Protein AF-A0A8J2H5A2-F1 (afdb_monomer_lite)

Foldseek 3Di:
DDAPPDDQAGADEDDPDPDDDDDDPWQWKWWFKDWRRHIYIDTDDDPDDDPDQCVVCVVVLVVLQCCQVQNDDDPNDGHHTDTQAIETAQVVLCVQLQWDGPQAQCADLFWRFGFDQDPNGTDTDPDPTHTDWLVCSVVCVPVNGHRDHHPLCVHPPGDISRPRYDDDCCNPPVVNVVVVLVCCQPVNDPVSHDDPVVVVVVCVVVVD

Secondary structure (DSSP, 8-state):
----SSSS-------------S-----PEEEEETTTTEEEEE----SS--S-HHHHHHHHHHHHHHHHHH-EEETTEEE---EEEEE--HHHHHHHHTBPPTTSTT--SSB-PPPEEETTEEE------PBP-HHHHHHT--TTTBSS--GGGG-SSPP-TTTTB---HIIIIIIIIIHHHHHHHHHS-TTTPPPHHHHHHHHHHHT-

Structure (mmCIF, N/CA/C/O backbone):
data_AF-A0A8J2H5A2-F1
#
_entry.id   AF-A0A8J2H5A2-F1
#
loop_
_atom_site.group_PDB
_atom_site.id
_atom_site.type_symbol
_atom_site.label_atom_id
_atom_site.label_alt_id
_atom_site.label_comp_id
_atom_site.label_asym_id
_atom_site.label_entity_id
_atom_site.label_seq_id
_atom_site.pdbx_PDB_ins_code
_atom_site.Cartn_x
_atom_site.Cartn_y
_atom_site.Cartn_z
_atom_site.occupancy
_atom_site.B_iso_or_equiv
_atom_site.auth_seq_id
_atom_site.auth_comp_id
_atom_site.auth_asym_id
_atom_site.auth_atom_id
_atom_site.pdbx_PDB_model_num
ATOM 1 N N . ILE A 1 1 ? -10.350 23.847 9.900 1.00 23.88 1 ILE A N 1
ATOM 2 C CA . ILE A 1 1 ? -11.799 23.557 9.799 1.00 23.88 1 ILE A CA 1
ATOM 3 C C . ILE A 1 1 ? -12.420 24.605 8.878 1.00 23.88 1 ILE A C 1
ATOM 5 O O . ILE A 1 1 ? -12.614 25.734 9.302 1.00 23.88 1 ILE A O 1
ATOM 9 N N . LEU A 1 2 ? -12.643 24.277 7.604 1.00 19.97 2 LEU A N 1
ATOM 10 C CA . LEU A 1 2 ? -13.463 25.088 6.699 1.00 19.97 2 LEU A CA 1
ATOM 11 C C . LEU A 1 2 ? -14.689 24.243 6.357 1.00 19.97 2 LEU A C 1
ATOM 13 O O . LEU A 1 2 ? -14.561 23.217 5.696 1.00 19.97 2 LEU A O 1
ATOM 17 N N . LEU A 1 3 ? -15.853 24.639 6.867 1.00 24.05 3 LEU A N 1
ATOM 18 C CA . LEU A 1 3 ? -17.136 24.069 6.471 1.00 24.05 3 LEU A CA 1
ATOM 19 C C . LEU A 1 3 ? -17.667 24.923 5.316 1.00 24.05 3 LEU A C 1
ATOM 21 O O . LEU A 1 3 ? -18.050 26.072 5.528 1.00 24.05 3 LEU A O 1
ATOM 25 N N . SER A 1 4 ? -17.684 24.380 4.099 1.00 22.86 4 SER A N 1
ATOM 26 C CA . SER A 1 4 ? -18.490 24.954 3.022 1.00 22.86 4 SER A CA 1
ATOM 27 C C . SER A 1 4 ? -19.947 24.595 3.298 1.00 22.86 4 SER A C 1
ATOM 29 O O . SER A 1 4 ? -20.335 23.431 3.207 1.00 22.86 4 SER A O 1
ATOM 31 N N . LYS A 1 5 ? -20.753 25.589 3.688 1.00 27.66 5 LYS A N 1
ATOM 32 C CA . LYS A 1 5 ? -22.214 25.497 3.636 1.00 27.66 5 LYS A CA 1
ATOM 33 C C . LYS A 1 5 ? -22.609 25.517 2.166 1.00 27.66 5 LYS A C 1
ATOM 35 O O . LYS A 1 5 ? -22.722 26.595 1.598 1.00 27.66 5 LYS A O 1
ATOM 40 N N . ASN A 1 6 ? -22.716 24.338 1.573 1.00 29.36 6 ASN A N 1
ATOM 41 C CA . ASN A 1 6 ? -23.649 23.945 0.519 1.00 29.36 6 ASN A CA 1
ATOM 42 C C . ASN A 1 6 ? -23.091 22.676 -0.125 1.00 29.36 6 ASN A C 1
ATOM 44 O O . ASN A 1 6 ? -21.889 22.562 -0.346 1.00 29.36 6 ASN A O 1
ATOM 48 N N . ASP A 1 7 ? -24.003 21.749 -0.381 1.00 28.69 7 ASP A N 1
ATOM 49 C CA . ASP A 1 7 ? -23.818 20.378 -0.848 1.00 28.69 7 ASP A CA 1
ATOM 50 C C . ASP A 1 7 ? -23.628 19.324 0.246 1.00 28.69 7 ASP A C 1
ATOM 52 O O . ASP A 1 7 ? -22.957 19.491 1.259 1.00 28.69 7 ASP A O 1
ATOM 56 N N . SER A 1 8 ? -24.327 18.218 0.017 1.00 30.47 8 SER A N 1
ATOM 57 C CA . SER A 1 8 ? -24.647 17.038 0.831 1.00 30.47 8 SER A CA 1
ATOM 58 C C . SER A 1 8 ? -23.455 16.229 1.381 1.00 30.47 8 SER A C 1
ATOM 60 O O . SER A 1 8 ? -23.585 15.045 1.688 1.00 30.47 8 SER A O 1
ATOM 62 N N . HIS A 1 9 ? -22.287 16.852 1.525 1.00 32.22 9 HIS A N 1
ATOM 63 C CA . HIS A 1 9 ? -21.010 16.230 1.849 1.00 32.22 9 HIS A CA 1
ATOM 64 C C . HIS A 1 9 ? -20.352 16.987 3.017 1.00 32.22 9 HIS A C 1
ATOM 66 O O . HIS A 1 9 ? -19.890 18.115 2.864 1.00 32.22 9 HIS A O 1
ATOM 72 N N . LYS A 1 10 ? -20.303 16.376 4.211 1.00 32.53 10 LYS A N 1
ATOM 73 C CA . LYS A 1 10 ? -19.654 16.969 5.393 1.00 32.53 10 LYS A CA 1
ATOM 74 C C . LYS A 1 10 ? -18.186 16.537 5.468 1.00 32.53 10 LYS A C 1
ATOM 76 O O . LYS A 1 10 ? -17.853 15.499 6.024 1.00 32.53 10 LYS A O 1
ATOM 81 N N . ILE A 1 11 ? -17.289 17.368 4.947 1.00 31.77 11 ILE A N 1
ATOM 82 C CA . ILE A 1 11 ? -15.836 17.168 5.057 1.00 31.77 11 ILE A CA 1
ATOM 83 C C . ILE A 1 11 ? -15.372 17.629 6.452 1.00 31.77 11 ILE A C 1
ATOM 85 O O . ILE A 1 11 ? -15.184 18.824 6.684 1.00 31.77 11 ILE A O 1
ATOM 89 N N . ILE A 1 12 ? -15.164 16.701 7.395 1.00 34.28 12 ILE A N 1
ATOM 90 C CA . ILE A 1 12 ? -14.560 17.016 8.704 1.00 34.28 12 ILE A CA 1
ATOM 91 C C . ILE A 1 12 ? -13.052 16.794 8.633 1.00 34.28 12 ILE A C 1
ATOM 93 O O . ILE A 1 12 ? -12.554 15.689 8.819 1.00 34.28 12 ILE A O 1
ATOM 97 N N . THR A 1 13 ? -12.317 17.880 8.410 1.00 31.08 13 THR A N 1
ATOM 98 C CA . THR A 1 13 ? -10.857 17.890 8.543 1.00 31.08 13 THR A CA 1
ATOM 99 C C . THR A 1 13 ? -10.474 17.975 10.021 1.00 31.08 13 THR A C 1
ATOM 101 O O . THR A 1 13 ? -10.403 19.058 10.599 1.00 31.08 13 THR A O 1
ATOM 104 N N . GLY A 1 14 ? -10.243 16.821 10.646 1.00 27.44 14 GLY A N 1
ATOM 105 C CA . GLY A 1 14 ? -9.608 16.731 11.958 1.00 27.44 14 GLY A CA 1
ATOM 106 C C . GLY A 1 14 ? -8.098 16.919 11.830 1.00 27.44 14 GLY A C 1
ATOM 107 O O . GLY A 1 14 ? -7.388 15.998 11.450 1.00 27.44 14 GLY A O 1
ATOM 108 N N . CYS A 1 15 ? -7.607 18.117 12.129 1.00 26.28 15 CYS A N 1
ATOM 109 C CA . CYS A 1 15 ? -6.213 18.333 12.496 1.00 26.28 15 CYS A CA 1
ATOM 110 C C . CYS A 1 15 ? -6.232 19.279 13.694 1.00 26.28 15 CYS A C 1
ATOM 112 O O . CYS A 1 15 ? -6.500 20.468 13.536 1.00 26.28 15 CYS A O 1
ATOM 114 N N . SER A 1 16 ? -6.002 18.751 14.896 1.00 25.03 16 SER A N 1
ATOM 115 C CA . SER A 1 16 ? -5.580 19.591 16.012 1.00 25.03 16 SER A CA 1
ATOM 116 C C . SER A 1 16 ? -4.085 19.821 15.865 1.00 25.03 16 SER A C 1
ATOM 118 O O . SER A 1 16 ? -3.300 19.107 16.480 1.00 25.03 16 SER A O 1
ATOM 120 N N . VAL A 1 17 ? -3.692 20.784 15.036 1.00 26.52 17 VAL A N 1
ATOM 121 C CA . VAL A 1 17 ? -2.431 21.502 15.230 1.00 26.52 17 VAL A CA 1
ATOM 122 C C . VAL A 1 17 ? -2.642 22.925 14.734 1.00 26.52 17 VAL A C 1
ATOM 124 O O . VAL A 1 17 ? -2.929 23.153 13.558 1.00 26.52 17 VAL A O 1
ATOM 127 N N . ASP A 1 18 ? -2.546 23.862 15.668 1.00 22.83 18 ASP A N 1
ATOM 128 C CA . ASP A 1 18 ? -2.506 25.290 15.414 1.00 22.83 18 ASP A CA 1
ATOM 129 C C . ASP A 1 18 ? -1.463 25.627 14.345 1.00 22.83 18 ASP A C 1
ATOM 131 O O . ASP A 1 18 ? -0.340 25.125 14.376 1.00 22.83 18 ASP A O 1
ATOM 135 N N . ASN A 1 19 ? -1.845 26.536 13.445 1.00 25.38 19 ASN A N 1
ATOM 136 C CA . ASN A 1 19 ? -1.061 27.074 12.335 1.00 25.38 19 ASN A CA 1
ATOM 137 C C . ASN A 1 19 ? -0.699 26.079 11.227 1.00 25.38 19 ASN A C 1
ATOM 139 O O . ASN A 1 19 ? -0.099 25.041 11.462 1.00 25.38 19 ASN A O 1
ATOM 143 N N . ILE A 1 20 ? -0.992 26.472 9.985 1.00 22.61 20 ILE A N 1
ATOM 144 C CA . ILE A 1 20 ? -0.016 26.545 8.887 1.00 22.61 20 ILE A CA 1
ATOM 145 C C . ILE A 1 20 ? -0.758 27.059 7.644 1.00 22.61 20 ILE A C 1
ATOM 147 O O . ILE A 1 20 ? -1.442 26.342 6.914 1.00 22.61 20 ILE A O 1
ATOM 151 N N . SER A 1 21 ? -0.623 28.365 7.427 1.00 22.91 21 SER A N 1
ATOM 152 C CA . SER A 1 21 ? -0.306 28.870 6.101 1.00 22.91 21 SER A CA 1
ATOM 153 C C . SER A 1 21 ? 1.106 28.388 5.745 1.00 22.91 21 SER A C 1
ATOM 155 O O . SER A 1 21 ? 1.962 28.296 6.619 1.00 22.91 21 SER A O 1
ATOM 157 N N . GLN A 1 22 ? 1.333 28.142 4.454 1.00 20.75 22 GLN A N 1
ATOM 158 C CA . GLN A 1 22 ? 2.599 27.783 3.792 1.00 20.75 22 GLN A CA 1
ATOM 159 C C . GLN A 1 22 ? 2.774 26.301 3.428 1.00 20.75 22 GLN A C 1
ATOM 161 O O . GLN A 1 22 ? 2.536 25.390 4.202 1.00 20.75 22 GLN A O 1
ATOM 166 N N . SER A 1 23 ? 3.160 26.124 2.165 1.00 25.81 23 SER A N 1
ATOM 167 C CA . SER A 1 23 ? 3.697 24.950 1.471 1.00 25.81 23 SER A CA 1
ATOM 168 C C . SER A 1 23 ? 4.358 23.882 2.357 1.00 25.81 23 SER A C 1
ATOM 170 O O . SER A 1 23 ? 5.387 24.152 2.970 1.00 25.81 23 SER A O 1
ATOM 172 N N . PHE A 1 24 ? 3.853 22.639 2.343 1.00 23.30 24 PHE A N 1
ATOM 173 C CA . PHE A 1 24 ? 4.567 21.497 2.931 1.00 23.30 24 PHE A CA 1
ATOM 174 C C . PHE A 1 24 ? 4.486 20.242 2.052 1.00 23.30 24 PHE A C 1
ATOM 176 O O . PHE A 1 24 ? 3.414 19.690 1.803 1.00 23.30 24 PHE A O 1
ATOM 183 N N . LYS A 1 25 ? 5.665 19.765 1.623 1.00 24.86 25 LYS A N 1
ATOM 184 C CA . LYS A 1 25 ? 5.911 18.394 1.153 1.00 24.86 25 LYS A CA 1
ATOM 185 C C . LYS A 1 25 ? 5.604 17.433 2.308 1.00 24.86 25 LYS A C 1
ATOM 187 O O . LYS A 1 25 ? 6.434 17.280 3.199 1.00 24.86 25 LYS A O 1
ATOM 192 N N . ALA A 1 26 ? 4.429 16.813 2.318 1.00 29.19 26 ALA A N 1
ATOM 193 C CA . ALA A 1 26 ? 4.044 15.844 3.341 1.00 29.19 26 ALA A CA 1
ATOM 194 C C . ALA A 1 26 ? 3.459 14.587 2.690 1.00 29.19 26 ALA A C 1
ATOM 196 O O . ALA A 1 26 ? 2.494 14.689 1.928 1.00 29.19 26 ALA A O 1
ATOM 197 N N . GLU A 1 27 ? 4.019 13.420 3.029 1.00 42.34 27 GLU A N 1
ATOM 198 C CA . GLU A 1 27 ? 3.411 12.098 2.820 1.00 42.34 27 GLU A CA 1
ATOM 199 C C . GLU A 1 27 ? 2.038 12.115 3.524 1.00 42.34 27 GLU A C 1
ATOM 201 O O . GLU A 1 27 ? 1.932 11.957 4.739 1.00 42.34 27 GLU A O 1
ATOM 206 N N . SER A 1 28 ? 0.990 12.465 2.778 1.00 47.34 28 SER A N 1
ATOM 207 C CA . SER A 1 28 ? -0.354 12.703 3.309 1.00 47.34 28 SER A CA 1
ATOM 208 C C . SER A 1 28 ? -1.161 11.410 3.211 1.00 47.34 28 SER A C 1
ATOM 210 O O . SER A 1 28 ? -1.274 10.851 2.121 1.00 47.34 28 SER A O 1
ATOM 212 N N . ILE A 1 29 ? -1.741 10.950 4.323 1.00 50.81 29 ILE A N 1
ATOM 213 C CA . ILE A 1 29 ? -2.699 9.837 4.322 1.00 50.81 29 ILE A CA 1
ATOM 214 C C . ILE A 1 29 ? -4.104 10.425 4.405 1.00 50.81 29 ILE A C 1
ATOM 216 O O . ILE A 1 29 ? -4.433 11.165 5.338 1.00 50.81 29 ILE A O 1
ATOM 220 N N . LEU A 1 30 ? -4.929 10.097 3.414 1.00 51.88 30 LEU A N 1
ATOM 221 C CA . LEU A 1 30 ? -6.334 10.477 3.373 1.00 51.88 30 LEU A CA 1
ATOM 222 C C . LEU A 1 30 ? -7.196 9.270 3.751 1.00 51.88 30 LEU A C 1
ATOM 224 O O . LEU A 1 30 ? -7.110 8.222 3.106 1.00 51.88 30 LEU A O 1
ATOM 228 N N . LEU A 1 31 ? -8.017 9.423 4.790 1.00 55.66 31 LEU A N 1
ATOM 229 C CA . LEU A 1 31 ? -8.979 8.415 5.232 1.00 55.66 31 LEU A CA 1
ATOM 230 C C . LEU A 1 31 ? -10.392 8.849 4.844 1.00 55.66 31 LEU A C 1
ATOM 232 O O . LEU A 1 31 ? -10.838 9.941 5.200 1.00 55.66 31 LEU A O 1
ATOM 236 N N . ILE A 1 32 ? -11.095 7.977 4.123 1.00 54.94 32 ILE A N 1
ATOM 237 C CA . ILE A 1 32 ? -12.502 8.173 3.754 1.00 54.94 32 ILE A CA 1
ATOM 238 C C . ILE A 1 32 ? -13.356 7.344 4.715 1.00 54.94 32 ILE A C 1
ATOM 240 O O . ILE A 1 32 ? -13.142 6.134 4.825 1.00 54.94 32 ILE A O 1
ATOM 244 N N . LEU A 1 33 ? -14.304 7.981 5.411 1.00 48.62 33 LEU A N 1
ATOM 245 C CA . LEU A 1 33 ? -15.192 7.341 6.389 1.00 48.62 33 LEU A CA 1
ATOM 246 C C . LEU A 1 33 ? -16.642 7.276 5.876 1.00 48.62 33 LEU A C 1
ATOM 248 O O . LEU A 1 33 ? -17.128 8.212 5.243 1.00 48.62 33 LEU A O 1
ATOM 252 N N . SER A 1 34 ? -17.338 6.163 6.141 1.00 38.75 34 SER A N 1
ATOM 253 C CA . SER A 1 34 ? -18.575 5.801 5.423 1.00 38.75 34 SER A CA 1
ATOM 254 C C . SER A 1 34 ? -19.849 6.545 5.843 1.00 38.75 34 SER A C 1
ATOM 256 O O . SER A 1 34 ? -20.784 6.615 5.052 1.00 38.75 34 SER A O 1
ATOM 258 N N . ASN A 1 35 ? -19.931 7.103 7.054 1.00 34.84 35 ASN A N 1
ATOM 259 C CA . ASN A 1 35 ? -21.120 7.847 7.477 1.00 34.84 35 ASN A CA 1
ATOM 260 C C . ASN A 1 35 ? -20.876 9.345 7.333 1.00 34.84 35 ASN A C 1
ATOM 262 O O . ASN A 1 35 ? -20.010 9.917 7.991 1.00 34.84 35 ASN A O 1
ATOM 266 N N . SER A 1 36 ? -21.663 9.973 6.458 1.00 35.75 36 SER A N 1
ATOM 267 C CA . SER A 1 36 ? -21.598 11.392 6.093 1.00 35.75 36 SER A CA 1
ATOM 268 C C . SER A 1 36 ? -20.296 11.856 5.424 1.00 35.75 36 SER A C 1
ATOM 270 O O . SER A 1 36 ? -19.848 12.951 5.718 1.00 35.75 36 SER A O 1
ATOM 272 N N . ASN A 1 37 ? -19.704 11.076 4.502 1.00 38.59 37 ASN A N 1
ATOM 273 C CA . ASN A 1 37 ? -18.545 11.497 3.684 1.00 38.59 37 ASN A CA 1
ATOM 274 C C . ASN A 1 37 ? -17.468 12.253 4.488 1.00 38.59 37 ASN A C 1
ATOM 276 O O . ASN A 1 37 ? -16.925 13.268 4.041 1.00 38.59 37 ASN A O 1
ATOM 280 N N . ILE A 1 38 ? -17.196 11.771 5.704 1.00 41.44 38 ILE A N 1
ATOM 281 C CA . ILE A 1 38 ? -16.246 12.419 6.594 1.00 41.44 38 ILE A CA 1
ATOM 282 C C . ILE A 1 38 ? -14.848 12.131 6.052 1.00 41.44 38 ILE A C 1
ATOM 284 O O . ILE A 1 38 ? -14.412 10.980 5.976 1.00 41.44 38 ILE A O 1
ATOM 288 N N . LEU A 1 39 ? -14.158 13.200 5.660 1.00 41.31 39 LEU A N 1
ATOM 289 C CA . LEU A 1 39 ? -12.814 13.145 5.106 1.00 41.31 39 LEU A CA 1
ATOM 290 C C . LEU A 1 39 ? -11.780 13.503 6.181 1.00 41.31 39 LEU A C 1
ATOM 292 O O . LEU A 1 39 ? -11.510 14.678 6.425 1.00 41.31 39 LEU A O 1
ATOM 296 N N . GLY A 1 40 ? -11.177 12.491 6.802 1.00 45.28 40 GLY A N 1
ATOM 297 C CA . GLY A 1 40 ? -10.090 12.683 7.759 1.00 45.28 40 GLY A CA 1
ATOM 298 C C . GLY A 1 40 ? -8.748 12.825 7.040 1.00 45.28 40 GLY A C 1
ATOM 299 O O . GLY A 1 40 ? -8.341 11.924 6.303 1.00 45.28 40 GLY A O 1
ATOM 300 N N . ARG A 1 41 ? -8.030 13.936 7.255 1.00 45.62 41 ARG A N 1
ATOM 301 C CA . ARG A 1 41 ? -6.651 14.112 6.768 1.00 45.62 41 ARG A CA 1
ATOM 302 C C . ARG A 1 41 ? -5.687 14.054 7.944 1.00 45.62 41 ARG A C 1
ATOM 304 O O . ARG A 1 41 ? -5.620 14.997 8.724 1.00 45.62 41 ARG A O 1
ATOM 311 N N . PHE A 1 42 ? -4.896 12.990 8.014 1.00 49.22 42 PHE A N 1
ATOM 312 C CA . PHE A 1 42 ? -3.838 12.855 9.009 1.00 49.22 42 PHE A CA 1
ATOM 313 C C . PHE A 1 42 ? -2.505 13.230 8.358 1.00 49.22 42 PHE A C 1
ATOM 315 O O . PHE A 1 42 ? -2.001 12.525 7.482 1.00 49.22 42 PHE A O 1
ATOM 322 N N . ALA A 1 43 ? -1.946 14.375 8.753 1.00 42.06 43 ALA A N 1
ATOM 323 C CA . ALA A 1 43 ? -0.636 14.837 8.307 1.00 42.06 43 ALA A CA 1
ATOM 324 C C . ALA A 1 43 ? 0.314 14.875 9.507 1.00 42.06 43 ALA A C 1
ATOM 326 O O . ALA A 1 43 ? 0.095 15.624 10.456 1.00 42.06 43 ALA A O 1
ATOM 327 N N . LYS A 1 44 ? 1.380 14.070 9.475 1.00 44.25 44 LYS A N 1
ATOM 328 C CA . LYS A 1 44 ? 2.448 14.129 10.478 1.00 44.25 44 LYS A CA 1
ATOM 329 C C . LYS A 1 44 ? 3.672 14.788 9.849 1.00 44.25 44 LYS A C 1
ATOM 331 O O . LYS A 1 44 ? 4.271 14.234 8.934 1.00 44.25 44 LYS A O 1
ATOM 336 N N . SER A 1 45 ? 4.026 15.975 10.339 1.00 40.06 45 SER A N 1
ATOM 337 C CA . SER A 1 45 ? 5.240 16.689 9.936 1.00 40.06 45 SER A CA 1
ATOM 338 C C . SER A 1 45 ? 6.456 16.027 10.587 1.00 40.06 45 SER A C 1
ATOM 340 O O . SER A 1 45 ? 6.685 16.169 11.788 1.00 40.06 45 SER A O 1
ATOM 342 N N . SER A 1 46 ? 7.231 15.261 9.821 1.00 43.84 46 SER A N 1
ATOM 343 C CA . SER A 1 46 ? 8.579 14.858 10.223 1.00 43.84 46 SER A CA 1
ATOM 344 C C . SER A 1 46 ? 9.561 15.141 9.093 1.00 43.84 46 SER A C 1
ATOM 346 O O . SER A 1 46 ? 9.359 14.723 7.958 1.00 43.84 46 SER A O 1
ATOM 348 N N . HIS A 1 47 ? 10.661 15.825 9.419 1.00 46.09 47 HIS A N 1
ATOM 349 C CA . HIS A 1 47 ? 11.761 16.131 8.493 1.00 46.09 47 HIS A CA 1
ATOM 350 C C . HIS A 1 47 ? 12.559 14.878 8.070 1.00 46.09 47 HIS A C 1
ATOM 352 O O . HIS A 1 47 ? 13.487 14.963 7.269 1.00 46.09 47 HIS A O 1
ATOM 358 N N . SER A 1 48 ? 12.216 13.706 8.612 1.00 50.59 48 SER A N 1
ATOM 359 C CA . SER A 1 48 ? 12.845 12.419 8.330 1.00 50.59 48 SER A CA 1
ATOM 360 C C . SER A 1 48 ? 11.803 11.297 8.290 1.00 50.59 48 SER A C 1
ATOM 362 O O . SER A 1 48 ? 10.786 11.346 8.988 1.00 50.59 48 SER A O 1
ATOM 364 N N . LYS A 1 49 ? 12.052 10.282 7.451 1.00 51.34 49 LYS A N 1
ATOM 365 C CA . LYS A 1 49 ? 11.194 9.094 7.355 1.00 51.34 49 LYS A CA 1
ATOM 366 C C . LYS A 1 49 ? 11.192 8.352 8.700 1.00 51.34 49 LYS A C 1
ATOM 368 O O . LYS A 1 49 ? 12.276 8.083 9.229 1.00 51.34 49 LYS A O 1
ATOM 373 N N . PRO A 1 50 ? 10.023 7.992 9.253 1.00 59.47 50 PRO A N 1
ATOM 374 C CA . PRO A 1 50 ? 9.949 7.223 10.490 1.00 59.47 50 PRO A CA 1
ATOM 375 C C . PRO A 1 50 ? 10.673 5.884 10.313 1.00 59.47 50 PRO A C 1
ATOM 377 O O . PRO A 1 50 ? 10.359 5.119 9.402 1.00 59.47 50 PRO A O 1
ATOM 380 N N . LYS A 1 51 ? 11.655 5.589 11.174 1.00 62.50 51 LYS A N 1
ATOM 381 C CA . LYS A 1 51 ? 12.398 4.315 11.112 1.00 62.50 51 LYS A CA 1
ATOM 382 C C . LYS A 1 51 ? 11.507 3.119 11.479 1.00 62.50 51 LYS A C 1
ATOM 384 O O . LYS A 1 51 ? 11.615 2.057 10.861 1.00 62.50 51 LYS A O 1
ATOM 389 N N . GLU A 1 52 ? 10.582 3.338 12.415 1.00 71.75 52 GLU A N 1
ATOM 390 C CA . GLU A 1 52 ? 9.690 2.326 12.980 1.00 71.75 52 GLU A CA 1
ATOM 391 C C . GLU A 1 52 ? 8.222 2.570 12.616 1.00 71.75 52 GLU A C 1
ATOM 393 O O . GLU A 1 52 ? 7.621 3.582 12.984 1.00 71.75 52 GLU A O 1
ATOM 398 N N . LEU A 1 53 ? 7.636 1.601 11.908 1.00 72.12 53 LEU A N 1
ATOM 399 C CA . LEU A 1 53 ? 6.263 1.655 11.401 1.00 72.12 53 LEU A CA 1
ATOM 400 C C . LEU A 1 53 ? 5.238 1.637 12.546 1.00 72.12 53 LEU A C 1
ATOM 402 O O . LEU A 1 53 ? 4.258 2.379 12.529 1.00 72.12 53 LEU A O 1
ATOM 406 N N . VAL A 1 54 ? 5.508 0.833 13.579 1.00 75.31 54 VAL A N 1
ATOM 407 C CA . VAL A 1 54 ? 4.660 0.703 14.774 1.00 75.31 54 VAL A CA 1
ATOM 408 C C . VAL A 1 54 ? 4.537 2.039 15.504 1.00 75.31 54 VAL A C 1
ATOM 410 O O . VAL A 1 54 ? 3.431 2.503 15.769 1.00 75.31 54 VAL A O 1
ATOM 413 N N . GLN A 1 55 ? 5.660 2.709 15.771 1.00 74.25 55 GLN A N 1
ATOM 414 C CA . GLN A 1 55 ? 5.660 4.009 16.453 1.00 74.25 55 GLN A CA 1
ATOM 415 C C . GLN A 1 55 ? 4.988 5.104 15.621 1.00 74.25 55 GLN A C 1
ATOM 417 O O . GLN A 1 55 ? 4.401 6.038 16.173 1.00 74.25 55 GLN A O 1
ATOM 422 N N . TYR A 1 56 ? 5.070 5.000 14.293 1.00 71.56 56 TYR A N 1
ATOM 423 C CA . TYR A 1 56 ? 4.410 5.942 13.406 1.00 71.56 56 TYR A CA 1
ATOM 424 C C . TYR A 1 56 ? 2.883 5.854 13.514 1.00 71.56 56 TYR A C 1
ATOM 426 O O . TYR A 1 56 ? 2.236 6.894 13.638 1.00 71.56 56 TYR A O 1
ATOM 434 N N . PHE A 1 57 ? 2.329 4.637 13.543 1.00 80.25 57 PHE A N 1
ATOM 435 C CA . PHE A 1 57 ? 0.884 4.406 13.476 1.00 80.25 57 PHE A CA 1
ATOM 436 C C . PHE A 1 57 ? 0.172 4.216 14.812 1.00 80.25 57 PHE A C 1
ATOM 438 O O . PHE A 1 57 ? -1.050 4.303 14.8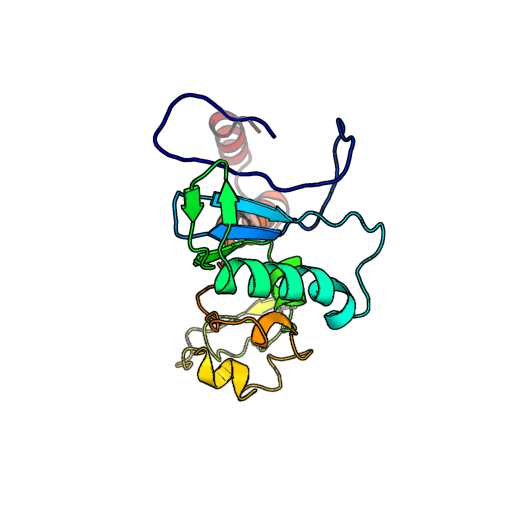30 1.00 80.25 57 PHE A O 1
ATOM 445 N N . ASN A 1 58 ? 0.883 3.989 15.919 1.00 79.62 58 ASN A N 1
ATOM 446 C CA . ASN A 1 58 ? 0.247 3.629 17.190 1.00 79.62 58 ASN A CA 1
ATOM 447 C C . ASN A 1 58 ? -0.867 4.608 17.612 1.00 79.62 58 ASN A C 1
ATOM 449 O O . ASN A 1 58 ? -1.993 4.196 17.869 1.00 79.62 58 ASN A O 1
ATOM 453 N N . LYS A 1 59 ? -0.584 5.920 17.593 1.00 77.75 59 LYS A N 1
ATOM 454 C CA . LYS A 1 59 ? -1.584 6.950 17.933 1.00 77.75 59 LYS A CA 1
ATOM 455 C C . LYS A 1 59 ? -2.789 6.924 16.989 1.00 77.75 59 LYS A C 1
ATOM 457 O O . LYS A 1 59 ? -3.917 6.965 17.459 1.00 77.75 59 LYS A O 1
ATOM 462 N N . LEU A 1 60 ? -2.535 6.803 15.684 1.00 81.12 60 LEU A N 1
ATOM 463 C CA . LEU A 1 60 ? -3.581 6.761 14.662 1.00 81.12 60 LEU A CA 1
ATOM 464 C C . LEU A 1 60 ? -4.493 5.543 14.848 1.00 81.12 60 LEU A C 1
ATOM 466 O O . LEU A 1 60 ? -5.705 5.664 14.760 1.00 81.12 60 LEU A O 1
ATOM 470 N N . ILE A 1 61 ? -3.918 4.370 15.110 1.00 84.75 61 ILE A N 1
ATOM 471 C CA . ILE A 1 61 ? -4.679 3.129 15.285 1.00 84.75 61 ILE A CA 1
ATOM 472 C C . ILE A 1 61 ? -5.541 3.190 16.544 1.00 84.75 61 ILE A C 1
ATOM 474 O O . ILE A 1 61 ? -6.692 2.767 16.501 1.00 84.75 61 ILE A O 1
ATOM 478 N N . ILE A 1 62 ? -5.005 3.723 17.647 1.00 84.75 62 ILE A N 1
ATOM 479 C CA . ILE A 1 62 ? -5.769 3.916 18.887 1.00 84.75 62 ILE A CA 1
ATOM 480 C C . ILE A 1 62 ? -6.976 4.821 18.622 1.00 84.75 62 ILE A C 1
ATOM 482 O O . ILE A 1 62 ? -8.095 4.442 18.950 1.00 84.75 62 ILE A O 1
ATOM 486 N N . GLU A 1 63 ? -6.758 5.967 17.977 1.00 82.62 63 GLU A N 1
ATOM 487 C CA . GLU A 1 63 ? -7.816 6.928 17.652 1.00 82.62 63 GLU A CA 1
ATOM 488 C C . GLU A 1 63 ? -8.864 6.336 16.699 1.00 82.62 63 GLU A C 1
ATOM 490 O O . GLU A 1 63 ? -10.060 6.451 16.938 1.00 82.62 63 GLU A O 1
ATOM 495 N N . ILE A 1 64 ? -8.436 5.636 15.647 1.00 83.25 64 ILE A N 1
ATOM 496 C CA . ILE A 1 64 ? -9.340 4.962 14.708 1.00 83.25 64 ILE A CA 1
ATOM 497 C C . ILE A 1 64 ? -10.184 3.906 15.418 1.00 83.25 64 ILE A C 1
ATOM 499 O O . ILE A 1 64 ? -11.383 3.817 15.170 1.00 83.25 64 ILE A O 1
ATOM 503 N N . ASN A 1 65 ? -9.573 3.085 16.270 1.00 87.56 65 ASN A N 1
ATOM 504 C CA . ASN A 1 65 ? -10.291 2.031 16.979 1.00 87.56 65 ASN A CA 1
ATOM 505 C C . ASN A 1 65 ? -11.306 2.615 17.962 1.00 87.56 65 ASN A C 1
ATOM 507 O O . ASN A 1 65 ? -12.416 2.095 18.052 1.00 87.56 65 ASN A O 1
ATOM 511 N N . ASP A 1 66 ? -10.950 3.701 18.651 1.00 85.50 66 ASP A N 1
ATOM 512 C CA . ASP A 1 66 ? -11.870 4.443 19.510 1.00 85.50 66 ASP A CA 1
ATOM 513 C C . ASP A 1 66 ? -13.045 5.011 18.702 1.00 85.50 66 ASP A C 1
ATOM 515 O O . ASP A 1 66 ? -14.197 4.726 19.015 1.00 85.50 66 ASP A O 1
ATOM 519 N N . LEU A 1 67 ? -12.770 5.697 17.589 1.00 83.56 67 LEU A N 1
ATOM 52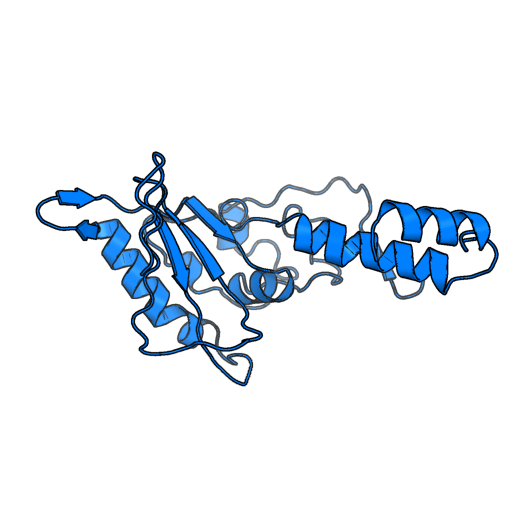0 C CA . LEU A 1 67 ? -13.802 6.256 16.713 1.00 83.56 67 LEU A CA 1
ATOM 521 C C . LEU A 1 67 ? -14.720 5.183 16.120 1.00 83.56 67 LEU A C 1
ATOM 523 O O . LEU A 1 67 ? -15.931 5.382 16.051 1.00 83.56 67 LEU A O 1
ATOM 527 N N . GLN A 1 68 ? -14.178 4.043 15.683 1.00 82.69 68 GLN A N 1
ATOM 528 C CA . GLN A 1 68 ? -14.995 2.962 15.126 1.00 82.69 68 GLN A CA 1
ATOM 529 C C . GLN A 1 68 ? -15.841 2.248 16.191 1.00 82.69 68 GLN A C 1
ATOM 531 O O . GLN A 1 68 ? -16.919 1.751 15.865 1.00 82.69 68 GLN A O 1
ATOM 536 N N . LEU A 1 69 ? -15.375 2.201 17.444 1.00 89.06 69 LEU A N 1
ATOM 537 C CA . LEU A 1 69 ? -16.093 1.580 18.558 1.00 89.06 69 LEU A CA 1
ATOM 538 C C . LEU A 1 69 ? -17.157 2.510 19.150 1.00 89.06 69 LEU A C 1
ATOM 540 O O . LEU A 1 69 ? -18.309 2.113 19.307 1.00 89.06 69 LEU A O 1
ATOM 544 N N . ASN A 1 70 ? -16.758 3.735 19.480 1.00 86.06 70 ASN A N 1
ATOM 545 C CA . ASN A 1 70 ? -17.558 4.689 20.240 1.00 86.06 70 ASN A CA 1
ATOM 546 C C . ASN A 1 70 ? -18.326 5.663 19.342 1.00 86.06 70 ASN A C 1
ATOM 548 O O . ASN A 1 70 ? -19.277 6.292 19.797 1.00 86.06 70 ASN A O 1
ATOM 552 N N . GLY A 1 71 ? -17.960 5.761 18.062 1.00 78.62 71 GLY A N 1
ATOM 553 C CA . GLY A 1 71 ? -18.495 6.761 17.150 1.00 78.62 71 GLY A CA 1
ATOM 554 C C . GLY A 1 71 ? -17.898 8.150 17.385 1.00 78.62 71 GLY A C 1
ATOM 555 O O . GLY A 1 71 ? -17.098 8.383 18.286 1.00 78.62 71 GLY A O 1
ATOM 556 N N . LEU A 1 72 ? -18.298 9.098 16.546 1.00 80.12 72 LEU A N 1
ATOM 557 C CA . LEU A 1 72 ? -17.934 10.503 16.648 1.00 80.12 72 LEU A CA 1
ATOM 558 C C . LEU A 1 72 ? -19.154 11.295 17.113 1.00 80.12 72 LEU A C 1
ATOM 560 O O . LEU A 1 72 ? -20.190 11.287 16.445 1.00 80.12 72 LEU A O 1
ATOM 564 N N . LYS A 1 73 ? -19.038 11.995 18.242 1.00 77.31 73 LYS A N 1
ATOM 565 C CA . LYS A 1 73 ? -20.085 12.900 18.723 1.00 77.31 73 LYS A CA 1
ATOM 566 C C . LYS A 1 73 ? -19.882 14.292 18.124 1.00 77.31 73 LYS A C 1
ATOM 568 O O . LYS A 1 73 ? -18.822 14.887 18.297 1.00 77.31 73 LYS A O 1
ATOM 573 N N . ILE A 1 74 ? -20.895 14.801 17.427 1.00 80.12 74 ILE A N 1
ATOM 574 C CA . ILE A 1 74 ? -20.932 16.171 16.902 1.00 80.12 74 ILE A CA 1
ATOM 575 C C . ILE A 1 74 ? -22.247 16.784 17.365 1.00 80.12 74 ILE A C 1
ATOM 577 O O . ILE A 1 74 ? -23.320 16.285 17.015 1.00 80.12 74 ILE A O 1
ATOM 581 N N . ASP A 1 75 ? -22.149 17.846 18.161 1.00 83.81 75 ASP A N 1
ATOM 582 C CA . ASP A 1 75 ? -23.271 18.408 18.915 1.00 83.81 75 ASP A CA 1
ATOM 583 C C . ASP A 1 75 ? -23.935 17.313 19.778 1.00 83.81 75 ASP A C 1
ATOM 585 O O . ASP A 1 75 ? -23.247 16.583 20.500 1.00 83.81 75 ASP A O 1
ATOM 589 N N . ASP A 1 76 ? -25.252 17.149 19.676 1.00 88.56 76 ASP A N 1
ATOM 590 C CA . ASP A 1 76 ? -26.007 16.102 20.372 1.00 88.56 76 ASP A CA 1
ATOM 591 C C . ASP A 1 76 ? -26.158 14.805 19.562 1.00 88.56 76 ASP A C 1
ATOM 593 O O . ASP A 1 76 ? -26.786 13.852 20.021 1.00 88.56 76 ASP A O 1
ATOM 597 N N . ASN A 1 77 ? -25.560 14.729 18.368 1.00 77.81 77 ASN A N 1
ATOM 598 C CA . ASN A 1 77 ? -25.692 13.578 17.480 1.00 77.81 77 ASN A CA 1
ATOM 599 C C . ASN A 1 77 ? -24.463 12.666 17.548 1.00 77.81 77 ASN A C 1
ATOM 601 O O . ASN A 1 77 ? -23.319 13.121 17.466 1.00 77.81 77 ASN A O 1
ATOM 605 N N . LEU A 1 78 ? -24.707 11.357 17.641 1.00 79.31 78 LEU A N 1
ATOM 606 C CA . LEU A 1 78 ? -23.669 10.331 17.595 1.00 79.31 78 LEU A CA 1
ATOM 607 C C . LEU A 1 78 ? -23.605 9.686 16.208 1.00 79.31 78 LEU A C 1
ATOM 609 O O . LEU A 1 78 ? -24.591 9.130 15.725 1.00 79.31 78 LEU A O 1
ATOM 613 N N . PHE A 1 79 ? -22.428 9.717 15.589 1.00 79.69 79 PHE A N 1
ATOM 614 C CA . PHE A 1 79 ? -22.182 9.147 14.269 1.00 79.69 79 PHE A CA 1
ATOM 615 C C . PHE A 1 79 ? -21.320 7.893 14.384 1.00 79.69 79 PHE A C 1
ATOM 617 O O . PHE A 1 79 ? -20.197 7.949 14.872 1.00 79.69 79 PHE A O 1
ATOM 624 N N . SER A 1 80 ? -21.802 6.754 13.886 1.00 77.44 80 SER A N 1
ATOM 625 C CA . SER A 1 80 ? -20.950 5.566 13.748 1.00 77.44 80 SER A CA 1
ATOM 626 C C . SER A 1 80 ? -19.872 5.825 12.694 1.00 77.44 80 SER A C 1
ATOM 628 O O . SER A 1 80 ? -20.185 6.297 11.603 1.00 77.44 80 SER A O 1
ATOM 630 N N . VAL A 1 81 ? -18.616 5.504 12.998 1.00 77.31 81 VAL A N 1
ATOM 631 C CA . VAL A 1 81 ? -17.487 5.681 12.079 1.00 77.31 81 VAL A CA 1
ATOM 632 C C . VAL A 1 81 ? -17.032 4.321 11.556 1.00 77.31 81 VAL A C 1
ATOM 634 O O . VAL A 1 81 ? -16.901 3.370 12.319 1.00 77.31 81 VAL A O 1
ATOM 637 N N . LYS A 1 82 ? -16.769 4.224 10.249 1.00 77.69 82 LYS A N 1
ATOM 638 C CA . LYS A 1 82 ? -16.098 3.070 9.631 1.00 77.69 82 LYS A CA 1
ATOM 639 C C . LYS A 1 82 ? -15.123 3.538 8.569 1.00 77.69 82 LYS A C 1
ATOM 641 O O . LYS A 1 82 ? -15.444 4.458 7.814 1.00 77.69 82 LYS A O 1
ATOM 646 N N . ILE A 1 83 ? -13.971 2.882 8.483 1.00 80.00 83 ILE A N 1
ATOM 647 C CA . ILE A 1 83 ? -13.006 3.125 7.410 1.00 80.00 83 ILE A CA 1
ATOM 648 C C . ILE A 1 83 ? -13.517 2.516 6.110 1.00 80.00 83 ILE A C 1
ATOM 650 O O . ILE A 1 83 ? -13.735 1.312 6.023 1.00 80.00 83 ILE A O 1
ATOM 654 N N . ASN A 1 84 ? -13.658 3.356 5.087 1.00 80.75 84 ASN A N 1
ATOM 655 C CA . ASN A 1 84 ? -13.944 2.918 3.727 1.00 80.75 84 ASN A CA 1
ATOM 656 C C . ASN A 1 84 ? -12.647 2.662 2.950 1.00 80.75 84 ASN A C 1
ATOM 658 O O . ASN A 1 84 ? -12.462 1.596 2.365 1.00 80.75 84 ASN A O 1
ATOM 662 N N . SER A 1 85 ? -11.733 3.637 2.959 1.00 80.94 85 SER A N 1
ATOM 663 C CA . SER A 1 85 ? -10.482 3.526 2.210 1.00 80.94 85 SER A CA 1
ATOM 664 C C . SER A 1 85 ? -9.354 4.407 2.738 1.00 80.94 85 SER A C 1
ATOM 666 O O . SER A 1 85 ? -9.592 5.477 3.300 1.00 80.94 85 SER A O 1
ATOM 668 N N . ILE A 1 86 ? -8.124 3.974 2.465 1.00 84.00 86 ILE A N 1
ATOM 669 C CA . ILE A 1 86 ? -6.873 4.684 2.723 1.00 84.00 86 ILE A CA 1
ATOM 670 C C . ILE A 1 86 ? -6.249 5.064 1.379 1.00 84.00 86 ILE A C 1
ATOM 672 O O . ILE A 1 86 ? -5.940 4.188 0.566 1.00 84.00 86 ILE A O 1
ATOM 676 N N . VAL A 1 87 ? -6.046 6.360 1.148 1.00 81.25 87 VAL A N 1
ATOM 677 C CA . VAL A 1 87 ? -5.429 6.885 -0.078 1.00 81.25 87 VAL A CA 1
ATOM 678 C C . VAL A 1 87 ? -4.100 7.541 0.271 1.00 81.25 87 VAL A C 1
ATOM 680 O O . VAL A 1 87 ? -4.013 8.357 1.189 1.00 81.25 87 VAL A O 1
ATOM 683 N N . CYS A 1 88 ? -3.055 7.150 -0.450 1.00 81.69 88 CYS A N 1
ATOM 684 C CA . CYS A 1 88 ? -1.709 7.696 -0.325 1.00 81.69 88 CYS A CA 1
ATOM 685 C C . CYS A 1 88 ? -0.913 7.440 -1.613 1.00 81.69 88 CYS A C 1
ATOM 687 O O . CYS A 1 88 ? -1.289 6.598 -2.438 1.00 81.69 88 CYS A O 1
ATOM 689 N N . ASP A 1 89 ? 0.183 8.180 -1.783 1.00 81.12 89 ASP A N 1
ATOM 690 C CA . ASP A 1 89 ? 1.090 8.009 -2.915 1.00 81.12 89 ASP A CA 1
ATOM 691 C C . ASP A 1 89 ? 1.799 6.639 -2.889 1.00 81.12 89 ASP A C 1
ATOM 693 O O . ASP A 1 89 ? 1.767 5.896 -1.907 1.00 81.12 89 ASP A O 1
ATOM 697 N N . THR A 1 90 ? 2.437 6.260 -3.999 1.00 81.50 90 THR A N 1
ATOM 698 C CA . THR A 1 90 ? 3.066 4.934 -4.136 1.00 81.50 90 THR A CA 1
ATOM 699 C C . THR A 1 90 ? 4.152 4.648 -3.075 1.00 81.50 90 THR A C 1
ATOM 701 O O . THR A 1 90 ? 4.149 3.542 -2.514 1.00 81.50 90 THR A O 1
ATOM 704 N N . PRO A 1 91 ? 5.081 5.579 -2.758 1.00 82.88 91 PRO A N 1
ATOM 705 C CA . PRO A 1 91 ? 6.061 5.379 -1.689 1.00 82.88 91 PRO A CA 1
ATOM 706 C C . PRO A 1 91 ? 5.433 5.212 -0.302 1.00 82.88 91 PRO A C 1
ATOM 708 O O . PRO A 1 91 ? 5.782 4.251 0.391 1.00 82.88 91 PRO A O 1
ATOM 711 N N . ALA A 1 92 ? 4.499 6.086 0.088 1.00 83.00 92 ALA A N 1
ATOM 712 C CA . ALA A 1 92 ? 3.817 5.983 1.371 1.00 83.00 92 ALA A CA 1
ATOM 713 C C . ALA A 1 92 ? 3.008 4.688 1.433 1.00 83.00 92 ALA A C 1
ATOM 715 O O . ALA A 1 92 ? 3.133 3.952 2.403 1.00 83.00 92 ALA A O 1
ATOM 716 N N . ARG A 1 93 ? 2.280 4.318 0.375 1.00 87.19 93 ARG A N 1
ATOM 717 C CA . ARG A 1 93 ? 1.495 3.075 0.326 1.00 87.19 93 ARG A CA 1
ATOM 718 C C . ARG A 1 93 ? 2.336 1.831 0.600 1.00 87.19 93 ARG A C 1
ATOM 720 O O . ARG A 1 93 ? 1.971 0.999 1.430 1.00 87.19 93 ARG A O 1
ATOM 727 N N . SER A 1 94 ? 3.492 1.733 -0.054 1.00 87.88 94 SER A N 1
ATOM 728 C CA . SER A 1 94 ? 4.423 0.620 0.168 1.00 87.88 94 SER A CA 1
ATOM 729 C C . SER A 1 94 ? 4.927 0.603 1.617 1.00 87.88 94 SER A C 1
ATOM 731 O O . SER A 1 94 ? 5.029 -0.456 2.236 1.00 87.88 94 SER A O 1
ATOM 733 N N . PHE A 1 95 ? 5.212 1.785 2.173 1.00 86.81 95 PHE A N 1
ATOM 734 C CA . PHE A 1 95 ? 5.671 1.950 3.549 1.00 86.81 95 PHE A CA 1
ATOM 735 C C . PHE A 1 95 ? 4.597 1.562 4.571 1.00 86.81 95 PHE A C 1
ATOM 737 O O . PHE A 1 95 ? 4.874 0.734 5.436 1.00 86.81 95 PHE A O 1
ATOM 744 N N . ILE A 1 96 ? 3.371 2.088 4.448 1.00 87.62 96 ILE A N 1
ATOM 745 C CA . ILE A 1 96 ? 2.280 1.829 5.397 1.00 87.62 96 ILE A CA 1
ATOM 746 C C . ILE A 1 96 ? 1.871 0.358 5.400 1.00 87.62 96 ILE A C 1
ATOM 748 O O . ILE A 1 96 ? 1.566 -0.188 6.457 1.00 87.62 96 ILE A O 1
ATOM 752 N N . LYS A 1 97 ? 1.901 -0.303 4.236 1.00 90.25 97 LYS A N 1
ATOM 753 C CA . LYS A 1 97 ? 1.622 -1.739 4.111 1.00 90.25 97 LYS A CA 1
ATOM 754 C C . LYS A 1 97 ? 2.796 -2.601 4.566 1.00 90.25 97 LYS A C 1
ATOM 756 O O . LYS A 1 97 ? 2.604 -3.779 4.826 1.00 90.25 97 LYS A O 1
ATOM 761 N N . GLY A 1 98 ? 3.997 -2.033 4.669 1.00 90.94 98 GLY A N 1
ATOM 762 C CA . GLY A 1 98 ? 5.205 -2.797 4.961 1.00 90.94 98 GLY A CA 1
ATOM 763 C C . GLY A 1 98 ? 5.588 -3.750 3.826 1.00 90.94 98 GLY A C 1
ATOM 764 O O . GLY A 1 98 ? 6.156 -4.803 4.093 1.00 90.94 98 GLY A O 1
ATOM 765 N N . VAL A 1 99 ? 5.292 -3.401 2.571 1.00 93.88 99 VAL A N 1
ATOM 766 C CA . VAL A 1 99 ? 5.515 -4.260 1.393 1.00 93.88 99 VAL A CA 1
ATOM 767 C C . VAL A 1 99 ? 6.668 -3.768 0.522 1.00 93.88 99 VAL A C 1
ATOM 769 O O . VAL A 1 99 ? 7.241 -2.692 0.730 1.00 93.88 99 VAL A O 1
ATOM 772 N N . LYS A 1 100 ? 7.047 -4.575 -0.468 1.00 93.00 100 LYS A N 1
ATOM 773 C CA . LYS A 1 100 ? 8.063 -4.227 -1.461 1.00 93.00 100 LYS A CA 1
ATOM 774 C C . LYS A 1 100 ? 7.631 -2.991 -2.246 1.00 93.00 100 LYS A C 1
ATOM 776 O O . LYS A 1 100 ? 6.502 -2.889 -2.710 1.00 93.00 100 LYS A O 1
ATOM 781 N N . HIS A 1 101 ? 8.556 -2.043 -2.375 1.00 87.81 101 HIS A N 1
ATOM 782 C CA . HIS A 1 101 ? 8.325 -0.830 -3.150 1.00 87.81 101 HIS A CA 1
ATOM 783 C C . HIS A 1 101 ? 8.151 -1.161 -4.634 1.00 87.81 101 HIS A C 1
ATOM 785 O O . HIS A 1 101 ? 8.729 -2.135 -5.126 1.00 87.81 101 HIS A O 1
ATOM 791 N N . ASN A 1 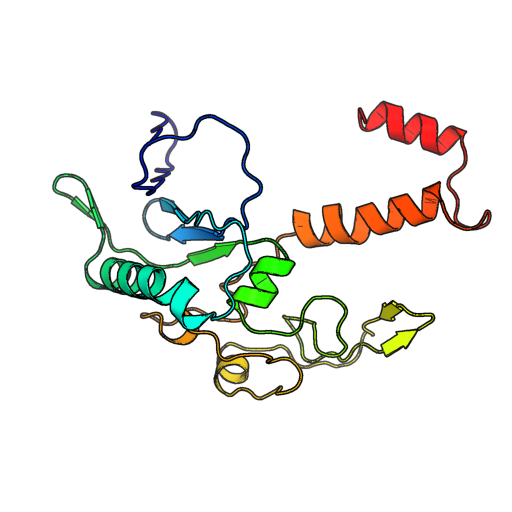102 ? 7.407 -0.308 -5.339 1.00 78.44 102 ASN A N 1
ATOM 792 C CA . ASN A 1 102 ? 7.215 -0.414 -6.777 1.00 78.44 102 ASN A CA 1
ATOM 793 C C . ASN A 1 102 ? 8.560 -0.581 -7.515 1.00 78.44 102 ASN A C 1
ATOM 795 O O . ASN A 1 102 ? 9.533 0.118 -7.235 1.00 78.44 102 ASN A O 1
ATOM 799 N N . GLY A 1 103 ? 8.616 -1.539 -8.442 1.00 80.56 103 GLY A N 1
ATOM 800 C CA . GLY A 1 103 ? 9.820 -1.889 -9.208 1.00 80.56 103 GLY A CA 1
ATOM 801 C C . GLY A 1 103 ? 10.634 -3.073 -8.668 1.00 80.56 103 GLY A C 1
ATOM 802 O O . GLY A 1 103 ? 11.569 -3.509 -9.340 1.00 80.56 103 GLY A O 1
ATOM 803 N N . GLY A 1 104 ? 10.298 -3.629 -7.501 1.00 87.81 104 GLY A N 1
ATOM 804 C CA . GLY A 1 104 ? 10.848 -4.912 -7.045 1.00 87.81 104 GLY A CA 1
ATOM 805 C C . GLY A 1 104 ? 10.166 -6.119 -7.702 1.00 87.81 104 GLY A C 1
ATOM 806 O O . GLY A 1 104 ? 9.031 -6.026 -8.141 1.00 87.81 104 GLY A O 1
ATOM 807 N N . PHE A 1 105 ? 10.818 -7.284 -7.721 1.00 92.00 105 PHE A N 1
ATOM 808 C CA . PHE A 1 105 ? 10.256 -8.479 -8.372 1.00 92.00 105 PHE A CA 1
ATOM 809 C C . PHE A 1 105 ? 8.881 -8.899 -7.821 1.00 92.00 105 PHE A C 1
ATOM 811 O O . PHE A 1 105 ? 7.978 -9.169 -8.596 1.00 92.00 105 PHE A O 1
ATOM 818 N N . HIS A 1 106 ? 8.675 -8.841 -6.504 1.00 93.50 106 HIS A N 1
ATOM 819 C CA . HIS A 1 106 ? 7.396 -9.159 -5.850 1.00 93.50 106 HIS A CA 1
ATOM 820 C C . HIS A 1 106 ? 6.629 -7.890 -5.440 1.00 93.50 106 HIS A C 1
ATOM 822 O O . HIS A 1 106 ? 6.103 -7.807 -4.335 1.00 93.50 106 HIS A O 1
ATOM 828 N N . ALA A 1 107 ? 6.639 -6.836 -6.263 1.00 92.44 107 ALA A N 1
ATOM 829 C CA . ALA A 1 107 ? 6.078 -5.538 -5.866 1.00 92.44 107 ALA A CA 1
ATOM 830 C C . ALA A 1 107 ? 4.622 -5.298 -6.278 1.00 92.44 107 ALA A C 1
ATOM 832 O O . ALA A 1 107 ? 4.024 -4.338 -5.795 1.00 92.44 107 ALA A O 1
ATOM 833 N N . CYS A 1 108 ? 4.031 -6.130 -7.145 1.00 91.50 108 CYS A N 1
ATOM 834 C CA . CYS A 1 108 ? 2.605 -6.000 -7.437 1.00 91.50 108 CYS A CA 1
ATOM 835 C C . CYS A 1 108 ? 1.819 -6.113 -6.128 1.00 91.50 108 CYS A C 1
ATOM 837 O O . CYS A 1 108 ? 2.117 -6.970 -5.311 1.00 91.50 108 CYS A O 1
ATOM 839 N N . GLU A 1 109 ? 0.832 -5.248 -5.910 1.00 91.81 109 GLU A N 1
ATOM 840 C CA . GLU A 1 109 ? 0.033 -5.240 -4.677 1.00 91.81 109 GLU A CA 1
ATOM 841 C C . GLU A 1 109 ? -1.285 -6.012 -4.821 1.00 91.81 109 GLU A C 1
ATOM 843 O O . GLU A 1 109 ? -1.994 -6.206 -3.837 1.00 91.81 109 GLU A O 1
ATOM 848 N N . ARG A 1 110 ? -1.630 -6.425 -6.048 1.00 91.81 110 ARG A N 1
ATOM 849 C CA . ARG A 1 110 ? -2.923 -7.037 -6.395 1.00 91.81 110 ARG A CA 1
ATOM 850 C C . ARG A 1 110 ? -2.821 -8.518 -6.740 1.00 91.81 110 ARG A C 1
ATOM 852 O O . ARG A 1 110 ? -3.768 -9.245 -6.473 1.00 91.81 110 ARG A O 1
ATOM 859 N N . CYS A 1 111 ? -1.694 -8.970 -7.284 1.00 93.12 111 CYS A N 1
ATOM 860 C CA . CYS A 1 111 ? -1.477 -10.370 -7.647 1.00 93.12 111 CYS A CA 1
ATOM 861 C C . CYS A 1 111 ? -0.025 -10.811 -7.446 1.00 93.12 111 CYS A C 1
ATOM 863 O O . CYS A 1 111 ? 0.891 -9.985 -7.441 1.00 93.12 111 CYS A O 1
ATOM 865 N N . THR A 1 112 ? 0.190 -12.116 -7.319 1.00 94.38 112 THR A N 1
ATOM 866 C CA . THR A 1 112 ? 1.486 -12.753 -7.027 1.00 94.38 112 THR A CA 1
ATOM 867 C C . THR A 1 112 ? 2.459 -12.779 -8.211 1.00 94.38 112 THR A C 1
ATOM 869 O O . THR A 1 112 ? 3.407 -13.559 -8.209 1.00 94.38 112 THR A O 1
ATOM 872 N N . VAL A 1 113 ? 2.241 -11.945 -9.234 1.00 94.62 113 VAL A N 1
ATOM 873 C CA . VAL A 1 113 ? 3.115 -11.876 -10.409 1.00 94.62 113 VAL A CA 1
ATOM 874 C C . VAL A 1 113 ? 4.531 -11.481 -9.997 1.00 94.62 113 VAL A C 1
ATOM 876 O O . VAL A 1 113 ? 4.731 -10.556 -9.201 1.00 94.62 113 VAL A O 1
ATOM 879 N N . VAL A 1 114 ? 5.510 -12.173 -10.575 1.00 93.31 114 VAL A N 1
ATOM 880 C CA . VAL A 1 114 ? 6.928 -11.923 -10.330 1.00 93.31 114 VAL A CA 1
ATOM 881 C C . VAL A 1 114 ? 7.510 -11.174 -11.519 1.00 93.31 114 VAL A C 1
ATOM 883 O O . VAL A 1 114 ? 7.519 -11.654 -12.651 1.00 93.31 114 VAL A O 1
ATOM 886 N N . GLY A 1 115 ? 8.001 -9.968 -11.261 1.00 92.25 115 GLY A N 1
ATOM 887 C CA . GLY A 1 115 ? 8.699 -9.170 -12.255 1.00 92.25 115 GLY A CA 1
ATOM 888 C C . GLY A 1 115 ? 10.013 -9.823 -12.688 1.00 92.25 115 GLY A C 1
ATOM 889 O O . GLY A 1 115 ? 10.682 -10.497 -11.908 1.00 92.25 115 GLY A O 1
ATOM 890 N N . LYS A 1 116 ? 10.422 -9.565 -13.928 1.00 92.44 116 LYS A N 1
ATOM 891 C CA . LYS A 1 116 ? 11.708 -9.981 -14.505 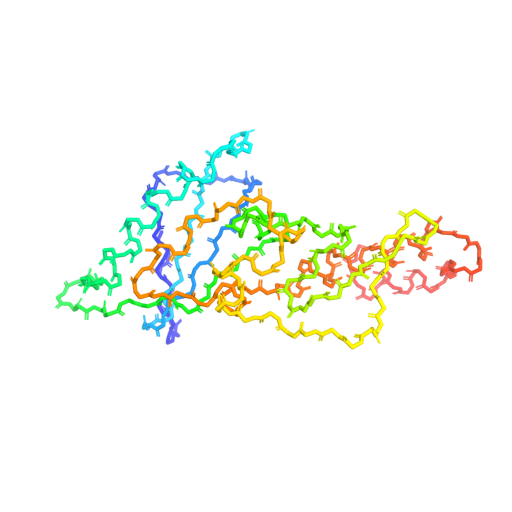1.00 92.44 116 LYS A CA 1
ATOM 892 C C . LYS A 1 116 ? 12.500 -8.740 -14.896 1.00 92.44 116 LYS A C 1
ATOM 894 O O . LYS A 1 116 ? 11.921 -7.740 -15.315 1.00 92.44 116 LYS A O 1
ATOM 899 N N . LYS A 1 117 ? 13.824 -8.773 -14.741 1.00 92.94 117 LYS A N 1
ATOM 900 C CA . LYS A 1 117 ? 14.683 -7.642 -15.114 1.00 92.94 117 LYS A CA 1
ATOM 901 C C . LYS A 1 117 ? 15.074 -7.759 -16.584 1.00 92.94 117 LYS A C 1
ATOM 903 O O . LYS A 1 117 ? 15.749 -8.712 -16.953 1.00 92.94 117 LYS A O 1
ATOM 908 N N . ILE A 1 118 ? 14.668 -6.786 -17.390 1.00 90.31 118 ILE A N 1
ATOM 909 C CA . ILE A 1 118 ? 14.995 -6.661 -18.813 1.00 90.31 118 ILE A CA 1
ATOM 910 C C . ILE A 1 118 ? 15.653 -5.293 -18.989 1.00 90.31 118 ILE A C 1
ATOM 912 O O . ILE A 1 118 ? 15.060 -4.278 -18.627 1.00 90.31 118 ILE A O 1
ATOM 916 N N . ASP A 1 119 ? 16.905 -5.269 -19.447 1.00 87.00 119 ASP A N 1
ATOM 917 C CA . ASP A 1 119 ? 17.673 -4.039 -19.704 1.00 87.00 119 ASP A CA 1
ATOM 918 C C . ASP A 1 119 ? 17.637 -3.027 -18.544 1.00 87.00 119 ASP A C 1
ATOM 920 O O . ASP A 1 119 ? 17.395 -1.831 -18.700 1.00 87.00 119 ASP A O 1
ATOM 924 N N . GLY A 1 120 ? 17.815 -3.526 -17.317 1.00 84.06 120 GLY A N 1
ATOM 925 C CA . GLY A 1 120 ? 17.801 -2.695 -16.111 1.00 84.06 120 GLY A CA 1
ATOM 926 C C . GLY A 1 120 ? 16.407 -2.323 -15.587 1.00 84.06 120 GLY A C 1
ATOM 927 O O . GLY A 1 120 ? 16.314 -1.821 -14.468 1.00 84.06 120 GLY A O 1
ATOM 928 N N . THR A 1 121 ? 15.335 -2.627 -16.323 1.00 84.50 121 THR A N 1
ATOM 929 C CA . THR A 1 121 ? 13.941 -2.347 -15.950 1.00 84.50 121 THR A CA 1
ATOM 930 C C . THR A 1 121 ? 13.228 -3.613 -15.481 1.00 84.50 121 THR A C 1
ATOM 932 O O . THR A 1 121 ? 13.304 -4.656 -16.123 1.00 84.50 121 THR A O 1
ATOM 935 N N . THR A 1 122 ? 12.503 -3.536 -14.366 1.00 89.69 122 THR A N 1
ATOM 936 C CA . THR A 1 122 ? 11.610 -4.622 -13.936 1.00 89.69 122 THR A CA 1
ATOM 937 C C . THR A 1 122 ? 10.320 -4.577 -14.753 1.00 89.69 122 THR A C 1
ATOM 939 O O . THR A 1 122 ? 9.616 -3.568 -14.737 1.00 89.69 122 THR A O 1
ATOM 942 N N . VAL A 1 123 ? 10.014 -5.669 -15.448 1.00 89.25 123 VAL A N 1
ATOM 943 C CA . VAL A 1 123 ? 8.815 -5.855 -16.272 1.00 89.25 123 VAL A CA 1
ATOM 944 C C . VAL A 1 123 ? 7.976 -6.976 -15.668 1.00 89.25 123 VAL A C 1
ATOM 946 O O . VAL A 1 123 ? 8.513 -8.025 -15.318 1.00 89.25 123 VAL A O 1
ATOM 949 N N . TYR A 1 124 ? 6.669 -6.760 -15.545 1.00 89.12 124 TYR A N 1
ATOM 950 C CA . TYR A 1 124 ? 5.721 -7.775 -15.082 1.00 89.12 124 TYR A CA 1
ATOM 951 C C . TYR A 1 124 ? 5.011 -8.358 -16.299 1.00 89.12 124 TYR A C 1
ATOM 953 O O . TYR A 1 124 ? 4.438 -7.610 -17.091 1.00 89.12 124 TYR A O 1
ATOM 961 N N . GLY A 1 125 ? 5.116 -9.674 -16.473 1.00 84.81 125 GLY A N 1
ATOM 962 C CA . GLY A 1 125 ? 4.463 -10.381 -17.567 1.00 84.81 125 GLY A CA 1
ATOM 963 C C . GLY A 1 125 ? 2.972 -10.587 -17.314 1.00 84.81 125 GLY A C 1
ATOM 964 O O . GLY A 1 125 ? 2.485 -10.425 -16.195 1.00 84.81 125 GLY A O 1
ATOM 965 N N . PHE A 1 126 ? 2.263 -10.997 -18.361 1.00 78.06 126 PHE A N 1
ATOM 966 C CA . PHE A 1 126 ? 0.904 -11.533 -18.266 1.00 78.06 126 PHE A CA 1
ATOM 967 C C . PHE A 1 126 ? 0.953 -13.011 -17.853 1.00 78.06 126 PHE A C 1
ATOM 969 O O . PHE A 1 126 ? 0.477 -13.880 -18.574 1.00 78.06 126 PHE A O 1
ATOM 976 N N . ASP A 1 127 ? 1.618 -13.295 -16.735 1.00 79.12 127 ASP A N 1
ATOM 977 C CA . ASP A 1 127 ? 1.673 -14.644 -16.178 1.00 79.12 127 ASP A CA 1
ATOM 978 C C . ASP A 1 127 ? 0.355 -14.941 -15.436 1.00 79.12 127 ASP A C 1
ATOM 980 O O . ASP A 1 127 ? -0.246 -14.031 -14.850 1.00 79.12 127 ASP A O 1
ATOM 984 N N . ASP A 1 128 ? -0.074 -16.208 -15.419 1.00 80.81 128 ASP A N 1
ATOM 985 C CA . ASP A 1 128 ? -1.187 -16.674 -14.583 1.00 80.81 128 ASP A CA 1
ATOM 986 C C . ASP A 1 128 ? -0.800 -16.533 -13.103 1.00 80.81 128 ASP A C 1
ATOM 988 O O . ASP A 1 128 ? -0.183 -17.407 -12.494 1.00 80.81 128 ASP A O 1
ATOM 992 N N . ALA A 1 129 ? -1.115 -15.372 -12.533 1.00 89.06 129 ALA A N 1
ATOM 993 C CA . ALA A 1 129 ? -0.825 -15.028 -11.152 1.00 89.06 129 ALA A CA 1
ATOM 994 C C . ALA A 1 129 ? -2.107 -14.997 -10.322 1.00 89.06 129 ALA A C 1
ATOM 996 O O . ALA A 1 129 ? -3.135 -14.456 -10.734 1.00 89.06 129 ALA A O 1
ATOM 997 N N . PHE A 1 130 ? -2.024 -15.512 -9.099 1.00 93.19 130 PHE A N 1
ATOM 998 C CA . PHE A 1 130 ? -3.142 -15.486 -8.169 1.00 93.19 130 PHE A CA 1
ATOM 999 C C . PHE A 1 130 ? -3.368 -14.072 -7.635 1.00 93.19 130 PHE A C 1
ATOM 1001 O O . PHE A 1 130 ? -2.423 -13.316 -7.390 1.00 93.19 130 PHE A O 1
ATOM 1008 N N . LEU A 1 131 ? -4.635 -13.703 -7.441 1.00 94.75 131 LEU A N 1
ATOM 1009 C CA . LEU A 1 131 ? -4.989 -12.458 -6.767 1.00 94.75 131 LEU A CA 1
ATOM 1010 C C . LEU A 1 131 ? -4.641 -12.560 -5.282 1.00 94.75 131 LEU A C 1
ATOM 1012 O O . LEU A 1 131 ? -4.917 -13.572 -4.644 1.00 94.75 131 LEU A O 1
ATOM 1016 N N . ARG A 1 132 ? -4.084 -11.485 -4.722 1.00 94.94 132 ARG A N 1
ATOM 1017 C CA . ARG A 1 132 ? -3.921 -11.379 -3.272 1.00 94.94 132 ARG A CA 1
ATOM 1018 C C . ARG A 1 132 ? -5.265 -11.072 -2.628 1.00 94.94 132 ARG A C 1
ATOM 1020 O O . ARG A 1 132 ? -6.029 -10.243 -3.127 1.00 94.94 132 ARG A O 1
ATOM 1027 N N . THR A 1 133 ? -5.511 -11.706 -1.496 1.00 95.81 133 THR A N 1
ATOM 1028 C CA . THR A 1 133 ? -6.668 -11.463 -0.629 1.00 95.81 133 THR A CA 1
ATOM 1029 C C . THR A 1 133 ? -6.211 -10.938 0.732 1.00 95.81 133 THR A C 1
ATOM 1031 O O . THR A 1 133 ? -5.025 -11.039 1.066 1.00 95.81 133 THR A O 1
ATOM 1034 N N . ASP A 1 134 ? -7.133 -10.378 1.519 1.00 95.50 134 ASP A N 1
ATOM 1035 C CA . ASP A 1 134 ? -6.833 -9.937 2.887 1.00 95.50 134 ASP A CA 1
ATOM 1036 C C . ASP A 1 134 ? -6.289 -11.093 3.740 1.00 95.50 134 ASP A C 1
ATOM 1038 O O . ASP A 1 134 ? -5.323 -10.921 4.482 1.00 95.50 134 ASP A O 1
ATOM 1042 N N . GLU A 1 135 ? -6.838 -12.297 3.561 1.00 95.94 135 GLU A N 1
ATOM 1043 C CA . GLU A 1 135 ? -6.408 -13.502 4.268 1.00 95.94 135 GLU A CA 1
ATOM 1044 C C . GLU A 1 135 ? -4.963 -13.861 3.916 1.00 95.94 135 GLU A C 1
ATOM 1046 O O . GLU A 1 135 ? -4.139 -13.989 4.820 1.00 95.94 135 GLU A O 1
ATOM 1051 N N . SER A 1 136 ? -4.627 -13.934 2.621 1.00 95.38 136 SER A N 1
ATOM 1052 C CA . SER A 1 136 ? -3.259 -14.256 2.178 1.00 95.38 136 SER A CA 1
ATOM 1053 C C . SER A 1 136 ? -2.227 -13.218 2.634 1.00 95.38 136 SER A C 1
ATOM 1055 O O . SER A 1 136 ? -1.083 -13.544 2.955 1.00 95.38 136 SER A O 1
ATOM 1057 N N . PHE A 1 137 ? -2.639 -11.946 2.713 1.00 95.44 137 PHE A N 1
ATOM 1058 C CA . PHE A 1 137 ? -1.796 -10.868 3.217 1.00 95.44 137 PHE A CA 1
ATOM 1059 C C . PHE A 1 137 ? -1.535 -11.038 4.718 1.00 95.44 137 PHE A C 1
ATOM 1061 O O . PHE A 1 137 ? -0.396 -10.950 5.169 1.00 95.44 137 PHE A O 1
ATOM 1068 N N . ARG A 1 138 ? -2.580 -11.320 5.506 1.00 95.06 138 ARG A N 1
ATOM 1069 C CA . ARG A 1 138 ? -2.469 -11.511 6.963 1.00 95.06 138 ARG A CA 1
ATOM 1070 C C . ARG A 1 138 ? -1.734 -12.795 7.339 1.00 95.06 138 ARG A C 1
ATOM 1072 O O . ARG A 1 138 ? -1.096 -12.822 8.389 1.00 95.06 138 ARG A O 1
ATOM 1079 N N . ALA A 1 139 ? -1.814 -13.820 6.494 1.00 94.81 139 ALA A N 1
ATOM 1080 C CA . ALA A 1 139 ? -1.088 -15.077 6.637 1.00 94.81 139 ALA A CA 1
ATOM 1081 C C . ALA A 1 139 ? 0.395 -14.976 6.236 1.00 94.81 139 ALA A C 1
ATOM 1083 O O . ALA A 1 139 ? 1.172 -15.863 6.579 1.00 94.81 139 ALA A O 1
ATOM 1084 N N . TYR A 1 140 ? 0.809 -13.878 5.588 1.00 93.12 140 TYR A N 1
ATOM 1085 C CA . TYR A 1 140 ? 2.162 -13.689 5.049 1.00 93.12 140 TYR A CA 1
ATOM 1086 C C . TYR A 1 140 ? 2.559 -14.746 3.999 1.00 93.12 140 TYR A C 1
ATOM 1088 O O . TYR A 1 140 ? 3.730 -15.111 3.904 1.00 93.12 140 TYR A O 1
ATOM 1096 N N . ASP A 1 141 ? 1.612 -15.178 3.159 1.00 94.69 141 ASP A N 1
ATOM 1097 C CA . ASP A 1 141 ? 1.817 -16.245 2.158 1.00 94.69 141 ASP A CA 1
ATOM 1098 C C . ASP A 1 141 ? 2.912 -15.932 1.119 1.00 94.69 141 ASP A C 1
ATOM 1100 O O . ASP A 1 141 ? 3.494 -16.839 0.527 1.00 94.69 141 ASP A O 1
ATOM 1104 N N . ASP A 1 142 ? 3.212 -14.648 0.891 1.00 93.06 142 ASP A N 1
ATOM 1105 C CA . ASP A 1 142 ? 4.283 -14.182 -0.002 1.00 93.06 142 ASP A CA 1
ATOM 1106 C C . ASP A 1 142 ? 5.362 -13.425 0.798 1.00 93.06 142 ASP A C 1
ATOM 1108 O O . ASP A 1 142 ? 5.307 -12.192 0.901 1.00 93.06 142 ASP A O 1
ATOM 1112 N N . PRO A 1 143 ? 6.352 -14.117 1.393 1.00 93.75 143 PRO A N 1
ATOM 1113 C CA . PRO A 1 143 ? 7.396 -13.484 2.200 1.00 93.75 143 PRO A CA 1
ATOM 1114 C C . PRO A 1 143 ? 8.246 -12.480 1.417 1.00 93.75 143 PRO A C 1
ATOM 1116 O O . PRO A 1 143 ? 8.741 -11.514 1.987 1.00 93.75 143 PRO A O 1
ATOM 1119 N N . GLU A 1 144 ? 8.393 -12.666 0.104 1.00 94.19 144 GLU A N 1
ATOM 1120 C CA . GLU A 1 144 ? 9.161 -11.761 -0.753 1.00 94.19 144 GLU A CA 1
ATOM 1121 C C . GLU A 1 144 ? 8.436 -10.438 -1.013 1.00 94.19 144 GLU A C 1
ATOM 1123 O O . GLU A 1 144 ? 9.086 -9.416 -1.264 1.00 94.19 144 GLU A O 1
ATOM 1128 N N . HIS A 1 145 ? 7.102 -10.435 -0.952 1.00 94.94 145 HIS A N 1
ATOM 1129 C CA . HIS A 1 145 ? 6.289 -9.223 -1.001 1.00 94.94 145 HIS A CA 1
ATOM 1130 C C . HIS A 1 145 ? 6.344 -8.434 0.313 1.00 94.94 145 HIS A C 1
ATOM 1132 O O . HIS A 1 145 ? 6.367 -7.199 0.291 1.00 94.94 145 HIS A O 1
ATOM 1138 N N . HIS A 1 146 ? 6.391 -9.122 1.454 1.00 93.62 146 HIS A N 1
ATOM 1139 C CA . HIS A 1 146 ? 6.338 -8.506 2.778 1.00 93.62 146 HIS A CA 1
ATOM 1140 C C . HIS A 1 146 ? 7.736 -8.127 3.283 1.00 93.62 146 HIS A C 1
ATOM 1142 O O . HIS A 1 146 ? 8.629 -8.950 3.421 1.00 93.62 146 HIS A O 1
ATOM 1148 N N . ARG A 1 147 ? 7.939 -6.850 3.612 1.00 90.75 147 ARG A N 1
ATOM 1149 C CA . ARG A 1 147 ? 9.198 -6.352 4.193 1.00 90.75 147 ARG A CA 1
ATOM 1150 C C . ARG A 1 147 ? 9.125 -6.166 5.699 1.00 90.75 147 ARG A C 1
ATOM 1152 O O . ARG A 1 147 ? 10.144 -6.278 6.374 1.00 90.75 147 ARG A O 1
ATOM 1159 N N . LYS A 1 148 ? 7.958 -5.778 6.209 1.00 89.44 148 LYS A N 1
ATOM 1160 C CA . LYS A 1 148 ? 7.703 -5.505 7.625 1.00 89.44 148 LYS A CA 1
ATOM 1161 C C . LYS A 1 148 ? 6.257 -5.848 7.951 1.00 89.44 148 LYS A C 1
ATOM 1163 O O . LYS A 1 148 ? 5.380 -5.693 7.108 1.00 89.44 148 LYS A O 1
ATOM 1168 N N . ILE A 1 149 ? 6.015 -6.216 9.203 1.00 89.00 149 ILE A N 1
ATOM 1169 C CA . ILE A 1 149 ? 4.659 -6.357 9.726 1.00 89.00 149 ILE A CA 1
ATOM 1170 C C . ILE A 1 149 ? 4.047 -4.963 9.865 1.00 89.00 149 ILE A C 1
ATOM 1172 O O . ILE A 1 149 ? 4.602 -4.099 10.551 1.00 89.00 149 ILE A O 1
ATOM 1176 N N . THR A 1 150 ? 2.914 -4.734 9.203 1.00 90.25 150 THR A N 1
ATOM 1177 C CA . THR A 1 150 ? 2.187 -3.467 9.324 1.00 90.25 150 THR A CA 1
ATOM 1178 C C . THR A 1 150 ? 1.267 -3.471 10.540 1.00 90.25 150 THR A C 1
ATOM 1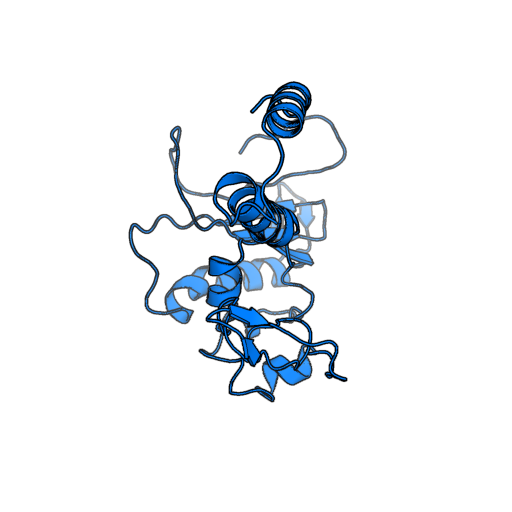180 O O . THR A 1 150 ? 0.485 -4.405 10.706 1.00 90.25 150 THR A O 1
ATOM 1183 N N . PRO A 1 151 ? 1.296 -2.426 11.387 1.00 89.12 151 PRO A N 1
ATOM 1184 C CA . PRO A 1 151 ? 0.399 -2.331 12.534 1.00 89.12 151 PRO A CA 1
ATOM 1185 C C . PRO A 1 151 ? -1.064 -2.101 12.111 1.00 89.12 151 PRO A C 1
ATOM 1187 O O . PRO A 1 151 ? -1.966 -2.320 12.915 1.00 89.12 151 PRO A O 1
ATOM 1190 N N . LEU A 1 152 ? -1.331 -1.730 10.850 1.00 89.12 152 LEU A N 1
ATOM 1191 C CA . LEU A 1 152 ? -2.689 -1.526 10.325 1.00 89.12 152 LEU A CA 1
ATOM 1192 C C . LEU A 1 152 ? -3.569 -2.783 10.411 1.00 89.12 152 LEU A C 1
ATOM 1194 O O . LEU A 1 152 ? -4.788 -2.665 10.509 1.00 89.12 152 LEU A O 1
ATOM 1198 N N . ILE A 1 153 ? -2.970 -3.979 10.468 1.0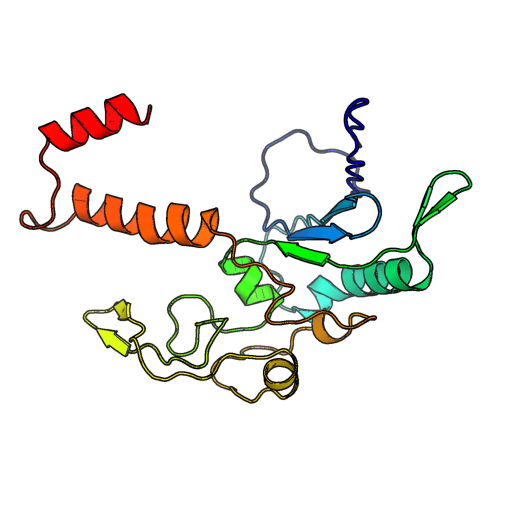0 92.19 153 ILE A N 1
ATOM 1199 C CA . ILE A 1 153 ? -3.710 -5.238 10.659 1.00 92.19 153 ILE A CA 1
ATOM 1200 C C . ILE A 1 153 ? -4.475 -5.290 11.991 1.00 92.19 153 ILE A C 1
ATOM 1202 O O . ILE A 1 153 ? -5.383 -6.108 12.124 1.00 92.19 153 ILE A O 1
ATOM 1206 N N . THR A 1 154 ? -4.107 -4.441 12.961 1.00 92.12 154 THR A N 1
ATOM 1207 C CA . THR A 1 154 ? -4.692 -4.386 14.313 1.00 92.12 154 THR A CA 1
ATOM 1208 C C . THR A 1 154 ? -5.921 -3.478 14.423 1.00 92.12 154 THR A C 1
ATOM 1210 O O . THR A 1 154 ? -6.538 -3.413 15.488 1.00 92.12 154 THR A O 1
ATOM 1213 N N . ILE A 1 155 ? -6.290 -2.783 13.340 1.00 89.69 155 ILE A N 1
ATOM 1214 C CA . ILE A 1 155 ? -7.496 -1.954 13.283 1.00 89.69 155 ILE A CA 1
ATOM 1215 C C . ILE A 1 155 ? -8.746 -2.828 13.463 1.00 89.69 155 ILE A C 1
ATOM 1217 O O . ILE A 1 155 ? -8.841 -3.925 12.907 1.00 89.69 155 ILE A O 1
ATOM 1221 N N . LYS A 1 156 ? -9.706 -2.333 14.249 1.00 88.94 156 LYS A N 1
ATOM 1222 C CA . LYS A 1 156 ? -10.978 -2.987 14.563 1.00 88.94 156 LYS A CA 1
ATOM 1223 C C . LYS A 1 156 ? -12.156 -2.046 14.273 1.00 88.94 156 LYS A C 1
ATOM 1225 O O . LYS A 1 156 ? -12.149 -0.930 14.792 1.00 88.94 156 LYS A O 1
ATOM 1230 N N . PRO A 1 157 ? -13.180 -2.488 13.515 1.00 89.12 157 PRO A N 1
ATOM 1231 C CA . PRO A 1 157 ? -13.241 -3.745 12.760 1.00 89.12 157 PRO A CA 1
ATOM 1232 C C . PRO A 1 157 ? -12.132 -3.859 11.690 1.00 89.12 157 PRO A C 1
ATOM 1234 O O . PRO A 1 157 ? -11.609 -2.827 11.262 1.00 89.12 157 PRO A O 1
ATOM 1237 N N . PRO A 1 158 ? -11.751 -5.089 11.281 1.00 91.31 158 PRO A N 1
ATOM 1238 C CA . PRO A 1 158 ? -10.686 -5.302 10.304 1.00 91.31 158 PRO A CA 1
ATOM 1239 C C . PRO A 1 158 ? -10.971 -4.610 8.970 1.00 91.31 158 PRO A C 1
ATOM 1241 O O . PRO A 1 158 ? -12.083 -4.681 8.449 1.00 91.31 158 PRO A O 1
ATOM 1244 N N . ILE A 1 159 ? -9.942 -3.972 8.416 1.00 90.31 159 ILE A N 1
ATOM 1245 C CA . ILE A 1 159 ? -9.936 -3.453 7.044 1.00 90.31 159 ILE A CA 1
ATOM 1246 C C . ILE A 1 159 ? -9.278 -4.463 6.100 1.00 90.31 159 ILE A C 1
ATOM 1248 O O . ILE A 1 159 ? -8.381 -5.197 6.518 1.00 90.31 159 ILE A O 1
ATOM 1252 N N . ASP A 1 160 ? -9.683 -4.463 4.831 1.00 93.56 160 ASP A N 1
ATOM 1253 C CA . ASP A 1 160 ? -9.071 -5.307 3.804 1.00 93.56 160 ASP A CA 1
ATOM 1254 C C . ASP A 1 160 ? -7.735 -4.687 3.363 1.00 93.56 160 ASP A C 1
ATOM 1256 O O . ASP A 1 160 ? -7.689 -3.617 2.745 1.00 93.56 160 ASP A O 1
ATOM 1260 N N . MET A 1 161 ? -6.629 -5.360 3.670 1.00 93.38 161 MET A N 1
ATOM 1261 C CA . MET A 1 161 ? -5.275 -4.862 3.413 1.00 93.38 161 MET A CA 1
ATOM 1262 C C . MET A 1 161 ? -4.917 -4.767 1.918 1.00 93.38 161 MET A C 1
ATOM 1264 O O . MET A 1 161 ? -3.952 -4.083 1.550 1.00 93.38 161 MET A O 1
ATOM 1268 N N . VAL A 1 162 ? -5.691 -5.412 1.040 1.00 92.94 162 VAL A N 1
ATOM 1269 C CA . VAL A 1 162 ? -5.519 -5.370 -0.418 1.00 92.94 162 VAL A CA 1
ATOM 1270 C C . VAL A 1 162 ? -6.467 -4.355 -1.060 1.00 92.94 162 VAL A C 1
ATOM 1272 O O . VAL A 1 162 ? -6.054 -3.611 -1.955 1.00 92.94 162 VAL A O 1
ATOM 1275 N N . ARG A 1 163 ? -7.733 -4.307 -0.629 1.00 90.88 163 ARG A N 1
ATOM 1276 C CA . ARG A 1 163 ? -8.791 -3.507 -1.268 1.00 90.88 163 ARG A CA 1
ATOM 1277 C C . ARG A 1 163 ? -9.010 -2.145 -0.626 1.00 90.88 163 ARG A C 1
ATOM 1279 O O . ARG A 1 163 ? -9.191 -1.182 -1.370 1.00 90.88 163 ARG A O 1
ATOM 1286 N N . SER A 1 164 ? -8.966 -2.038 0.703 1.00 88.75 164 SER A N 1
ATOM 1287 C CA . SER A 1 164 ? -9.207 -0.768 1.402 1.00 88.75 164 SER A CA 1
ATOM 1288 C C . SER A 1 164 ? -8.080 0.240 1.170 1.00 88.75 164 SER A C 1
ATOM 1290 O O . SER A 1 164 ? -8.298 1.440 1.304 1.00 88.75 164 SER A O 1
ATOM 1292 N N . ILE A 1 165 ? -6.882 -0.209 0.790 1.00 88.75 165 ILE A N 1
ATOM 1293 C CA . ILE A 1 165 ? -5.768 0.677 0.437 1.00 88.75 165 ILE A CA 1
ATOM 1294 C C . ILE A 1 165 ? -5.759 0.884 -1.081 1.00 88.75 165 ILE A C 1
ATOM 1296 O O . ILE A 1 165 ? -5.469 -0.026 -1.864 1.00 88.75 165 ILE A O 1
ATOM 1300 N N . VAL A 1 166 ? -6.113 2.096 -1.503 1.00 86.50 166 VAL A N 1
ATOM 1301 C CA . VAL A 1 166 ? -6.422 2.396 -2.904 1.00 86.50 166 VAL A CA 1
ATOM 1302 C C . VAL A 1 166 ? -5.147 2.595 -3.719 1.00 86.50 166 VAL A C 1
ATOM 1304 O O . VAL A 1 166 ? -4.174 3.222 -3.291 1.00 86.50 166 VAL A O 1
ATOM 1307 N N . LEU A 1 167 ? -5.176 2.057 -4.937 1.00 85.38 167 LEU A N 1
ATOM 1308 C CA . LEU A 1 167 ? -4.199 2.358 -5.973 1.00 85.38 167 LEU A CA 1
ATOM 1309 C C . LEU A 1 167 ? -4.632 3.646 -6.673 1.00 85.38 167 LEU A C 1
ATOM 1311 O O . LEU A 1 167 ? -5.529 3.611 -7.506 1.00 85.38 167 LEU A O 1
ATOM 1315 N N . ASP A 1 168 ? -4.033 4.774 -6.296 1.00 78.38 168 ASP A N 1
ATOM 1316 C CA . ASP A 1 168 ? -4.354 6.076 -6.886 1.00 78.38 168 ASP A CA 1
ATOM 1317 C C . ASP A 1 168 ? -3.837 6.170 -8.340 1.00 78.38 168 ASP A C 1
ATOM 1319 O O . ASP A 1 168 ? -2.613 6.136 -8.546 1.00 78.38 168 ASP A O 1
ATOM 1323 N N . PRO A 1 169 ? -4.732 6.296 -9.346 1.00 77.12 169 PRO A N 1
ATOM 1324 C CA . PRO A 1 169 ? -4.350 6.420 -10.749 1.00 77.12 169 PRO A CA 1
ATOM 1325 C C . PRO A 1 169 ? -3.449 7.621 -11.026 1.00 77.12 169 PRO A C 1
ATOM 1327 O O . PRO A 1 169 ? -2.548 7.496 -11.846 1.00 77.12 169 PRO A O 1
ATOM 1330 N N . MET A 1 170 ? -3.604 8.741 -10.313 1.00 75.94 170 MET A N 1
ATOM 1331 C CA . MET A 1 170 ? -2.765 9.926 -10.531 1.00 75.94 170 MET A CA 1
ATOM 1332 C C . MET A 1 170 ? -1.290 9.619 -10.230 1.00 75.94 170 MET A C 1
ATOM 1334 O O . MET A 1 170 ? -0.379 9.996 -10.967 1.00 75.94 170 MET A O 1
ATOM 1338 N N . HIS A 1 171 ? -1.030 8.878 -9.152 1.00 70.81 171 HIS A N 1
ATOM 1339 C CA . HIS A 1 171 ? 0.333 8.514 -8.765 1.00 70.81 171 HIS A CA 1
ATOM 1340 C C . HIS A 1 171 ? 0.910 7.358 -9.592 1.00 70.81 171 HIS A C 1
ATOM 1342 O O . HIS A 1 171 ? 2.131 7.235 -9.696 1.00 70.81 171 HIS A O 1
ATOM 1348 N N . LEU A 1 172 ? 0.060 6.490 -10.145 1.00 76.06 172 LEU A N 1
ATOM 1349 C CA . LEU A 1 172 ? 0.485 5.308 -10.899 1.00 76.06 172 LEU A CA 1
ATOM 1350 C C . LEU A 1 172 ? 0.583 5.564 -12.403 1.00 76.06 172 LEU A C 1
ATOM 1352 O O . LEU A 1 172 ? 1.595 5.223 -13.013 1.00 76.06 172 LEU A O 1
ATOM 1356 N N . LEU A 1 173 ? -0.448 6.160 -12.994 1.00 79.00 173 LEU A N 1
ATOM 1357 C CA . LEU A 1 173 ? -0.537 6.440 -14.421 1.00 79.00 173 LEU A CA 1
ATOM 1358 C C . LEU A 1 173 ? 0.127 7.775 -14.735 1.00 79.00 173 LEU A C 1
ATOM 1360 O O . LEU A 1 173 ? 1.150 7.769 -15.408 1.00 79.00 173 LEU A O 1
ATOM 1364 N N . ASP A 1 174 ? -0.360 8.889 -14.190 1.00 77.62 174 ASP A N 1
ATOM 1365 C CA . ASP A 1 174 ? 0.096 10.223 -14.612 1.00 77.62 174 ASP A CA 1
ATOM 1366 C C . ASP A 1 174 ? 1.544 10.503 -14.171 1.00 77.62 174 ASP A C 1
ATOM 1368 O O . ASP A 1 174 ? 2.460 10.683 -14.985 1.00 77.62 174 ASP A O 1
ATOM 1372 N N . ASN A 1 175 ? 1.790 10.449 -12.861 1.00 76.50 175 ASN A N 1
ATOM 1373 C CA . ASN A 1 175 ? 3.123 10.680 -12.299 1.00 76.50 175 ASN A CA 1
ATOM 1374 C C . ASN A 1 175 ? 4.081 9.505 -12.547 1.00 76.50 175 ASN A C 1
ATOM 1376 O O . ASN A 1 175 ? 5.297 9.685 -12.542 1.00 76.50 175 ASN A O 1
ATOM 1380 N N . GLY A 1 176 ? 3.552 8.295 -12.741 1.00 78.31 176 GLY A N 1
ATOM 1381 C CA . GLY A 1 176 ? 4.353 7.093 -12.962 1.00 78.31 176 GLY A CA 1
ATOM 1382 C C . GLY A 1 176 ? 4.628 6.835 -14.442 1.00 78.31 176 GLY A C 1
ATOM 1383 O O . GLY A 1 176 ? 5.729 7.077 -14.940 1.00 78.31 176 GLY A O 1
ATOM 1384 N N . VAL A 1 177 ? 3.633 6.293 -15.142 1.00 81.62 177 VAL A N 1
ATOM 1385 C CA . VAL A 1 177 ? 3.758 5.830 -16.532 1.00 81.62 177 VAL A CA 1
ATOM 1386 C C . VAL A 1 177 ? 3.898 6.994 -17.514 1.00 81.62 177 VAL A C 1
ATOM 1388 O O . VAL A 1 177 ? 4.847 7.007 -18.298 1.00 81.62 177 VAL A O 1
ATOM 1391 N N . THR A 1 178 ? 3.008 7.985 -17.460 1.00 83.56 178 THR A N 1
ATOM 1392 C CA . THR A 1 178 ? 2.960 9.104 -18.411 1.00 83.56 178 THR A CA 1
ATOM 1393 C C . THR A 1 178 ? 4.231 9.939 -18.332 1.00 83.56 178 THR A C 1
ATOM 1395 O O . THR A 1 178 ? 4.858 10.188 -19.358 1.00 83.56 178 THR A O 1
ATOM 1398 N N . SER A 1 179 ? 4.701 10.271 -17.126 1.00 81.56 179 SER A N 1
ATOM 1399 C CA . SER A 1 179 ? 5.989 10.960 -16.938 1.00 81.56 179 SER A CA 1
ATOM 1400 C C . SER A 1 179 ? 7.168 10.193 -17.554 1.00 81.56 179 SER A C 1
ATOM 1402 O O . SER A 1 179 ? 8.038 10.785 -18.198 1.00 81.56 179 SER A O 1
ATOM 1404 N N . LYS A 1 180 ? 7.196 8.860 -17.410 1.00 82.38 180 LYS A N 1
ATOM 1405 C CA . LYS A 1 180 ? 8.257 8.018 -17.980 1.00 82.38 180 LYS A CA 1
ATOM 1406 C C . LYS A 1 180 ? 8.177 7.953 -19.509 1.00 82.38 180 LYS A C 1
ATOM 1408 O O . LYS A 1 180 ? 9.209 8.052 -20.169 1.00 82.38 180 LYS A O 1
ATOM 1413 N N . LEU A 1 181 ? 6.971 7.833 -20.068 1.00 84.38 181 LEU A N 1
ATOM 1414 C CA . LEU A 1 181 ? 6.728 7.860 -21.514 1.00 84.38 181 LEU A CA 1
ATOM 1415 C C . LEU A 1 181 ? 7.135 9.198 -22.132 1.00 84.38 181 LEU A C 1
ATOM 1417 O O . LEU A 1 181 ? 7.886 9.207 -23.102 1.00 84.38 181 LEU A O 1
ATOM 1421 N N . LEU A 1 182 ? 6.728 10.319 -21.530 1.00 84.38 182 LEU A N 1
ATOM 1422 C CA . LEU A 1 182 ? 7.113 11.657 -21.984 1.00 84.38 182 LEU A CA 1
ATOM 1423 C C . LEU A 1 182 ? 8.633 11.830 -21.983 1.00 84.38 182 LEU A C 1
ATOM 1425 O O . LEU A 1 182 ? 9.199 12.337 -22.949 1.00 84.38 182 LEU A O 1
ATOM 1429 N N . ASN A 1 183 ? 9.318 11.339 -20.946 1.00 83.25 183 ASN A N 1
ATOM 1430 C CA . ASN A 1 183 ? 10.775 11.363 -20.914 1.00 83.25 183 ASN A CA 1
ATOM 1431 C C . ASN A 1 183 ? 11.396 10.520 -22.042 1.00 83.25 183 ASN A C 1
ATOM 1433 O O . ASN A 1 183 ? 12.357 10.961 -22.668 1.00 83.25 183 ASN A O 1
ATOM 1437 N N . TYR A 1 184 ? 10.850 9.342 -22.355 1.00 84.19 184 TYR A N 1
ATOM 1438 C CA . TYR A 1 184 ? 11.316 8.556 -23.502 1.00 84.19 184 TYR A CA 1
ATOM 1439 C C . TYR A 1 184 ? 11.056 9.257 -24.840 1.00 84.19 184 TYR A C 1
ATOM 1441 O O . TYR A 1 184 ? 11.934 9.270 -25.699 1.00 84.19 184 TYR A O 1
ATOM 1449 N N . TRP A 1 185 ? 9.900 9.892 -25.013 1.00 85.56 185 TRP A N 1
ATOM 1450 C CA . TRP A 1 185 ? 9.566 10.608 -26.244 1.00 85.56 185 TRP A CA 1
ATOM 1451 C C . TRP A 1 185 ? 10.340 11.915 -26.419 1.00 85.56 185 TRP A C 1
ATOM 1453 O O . TRP A 1 185 ? 10.537 12.349 -27.553 1.00 85.56 185 TRP A O 1
ATOM 1463 N N . TYR A 1 186 ? 10.809 12.533 -25.333 1.00 81.00 186 TYR A N 1
ATOM 1464 C CA . TYR A 1 186 ? 11.555 13.792 -25.383 1.00 81.00 186 TYR A CA 1
ATOM 1465 C C . TYR A 1 186 ? 13.081 13.619 -25.320 1.00 81.00 186 TYR A C 1
ATOM 1467 O O . TYR A 1 186 ? 13.814 14.332 -26.010 1.00 81.00 186 TYR A O 1
ATOM 1475 N N . ASN A 1 187 ? 13.583 12.659 -24.538 1.00 81.69 187 ASN A N 1
ATOM 1476 C CA . ASN A 1 187 ? 15.016 12.423 -24.310 1.00 81.69 187 ASN A CA 1
ATOM 1477 C C . ASN A 1 187 ? 15.530 11.094 -24.887 1.00 81.69 187 ASN A C 1
ATOM 1479 O O . ASN A 1 187 ? 16.740 10.887 -24.913 1.00 81.69 187 ASN A O 1
ATOM 1483 N N . GLY A 1 188 ? 14.652 10.204 -25.358 1.00 80.56 188 GLY A N 1
ATOM 1484 C CA . GLY A 1 188 ? 15.031 8.877 -25.846 1.00 80.56 188 GLY A CA 1
ATOM 1485 C C . GLY A 1 188 ? 15.715 8.860 -27.215 1.00 80.56 188 GLY A C 1
ATOM 1486 O O . GLY A 1 188 ? 16.065 9.888 -27.800 1.00 80.56 188 GLY A O 1
ATOM 1487 N N . GLU A 1 189 ? 15.921 7.658 -27.745 1.00 81.69 189 GLU A N 1
ATOM 1488 C CA . GLU A 1 189 ? 16.529 7.470 -29.061 1.00 81.69 189 GLU A CA 1
ATOM 1489 C C . GLU A 1 189 ? 15.679 8.083 -30.181 1.00 81.69 189 GLU A C 1
ATOM 1491 O O . GLU A 1 189 ? 14.453 8.152 -30.095 1.00 81.69 189 GLU A O 1
ATOM 1496 N N . LYS A 1 190 ? 16.314 8.468 -31.297 1.00 75.50 190 LYS A N 1
ATOM 1497 C CA . LYS A 1 190 ? 15.612 9.077 -32.445 1.00 75.50 190 LYS A CA 1
ATOM 1498 C C . LYS A 1 190 ? 14.416 8.254 -32.943 1.00 75.50 190 LYS A C 1
ATOM 1500 O O . LYS A 1 190 ? 13.462 8.845 -33.426 1.00 75.50 190 LYS A O 1
ATOM 1505 N N . LYS A 1 191 ? 14.459 6.922 -32.814 1.00 81.44 191 LYS A N 1
ATOM 1506 C CA . LYS A 1 191 ? 13.380 6.012 -33.240 1.00 81.44 191 LYS A CA 1
ATOM 1507 C C . LYS A 1 191 ? 12.093 6.160 -32.422 1.00 81.44 191 LYS A C 1
ATOM 1509 O O . LYS A 1 191 ? 11.023 5.877 -32.941 1.00 81.44 191 LYS A O 1
ATOM 1514 N N . ILE A 1 192 ? 12.209 6.570 -31.159 1.00 79.25 192 ILE A N 1
ATOM 1515 C CA . ILE A 1 192 ? 11.092 6.697 -30.209 1.00 79.25 192 ILE A CA 1
ATOM 1516 C C . ILE A 1 192 ? 10.762 8.159 -29.882 1.00 79.25 192 ILE A C 1
ATOM 1518 O O . ILE A 1 192 ? 9.776 8.423 -29.198 1.00 79.25 192 ILE A O 1
ATOM 1522 N N . LYS A 1 193 ? 11.577 9.111 -30.355 1.00 83.50 193 LYS A N 1
ATOM 1523 C CA . LYS A 1 193 ? 11.366 10.540 -30.134 1.00 83.50 193 LYS A CA 1
ATOM 1524 C C . LYS A 1 193 ? 10.169 11.067 -30.910 1.00 83.50 193 LYS A C 1
ATOM 1526 O O . LYS A 1 193 ? 10.022 10.816 -32.104 1.00 83.50 193 LYS A O 1
ATOM 1531 N N . ILE A 1 194 ? 9.369 11.885 -30.238 1.00 82.75 194 ILE A N 1
ATOM 1532 C CA . ILE A 1 194 ? 8.331 12.676 -30.888 1.00 82.75 194 ILE A CA 1
ATOM 1533 C C . ILE A 1 194 ? 8.989 13.760 -31.755 1.00 82.75 194 ILE A C 1
ATOM 1535 O O . ILE A 1 194 ? 10.023 14.333 -31.400 1.00 82.75 194 ILE A O 1
ATOM 1539 N N . SER A 1 195 ? 8.401 14.025 -32.925 1.00 83.44 195 SER A N 1
ATOM 1540 C CA . SER A 1 195 ? 8.871 15.095 -33.805 1.00 83.44 195 SER A CA 1
ATOM 1541 C C . SER A 1 195 ? 8.690 16.458 -33.132 1.00 83.44 195 SER A C 1
ATOM 1543 O O . SER A 1 195 ? 7.761 16.664 -32.352 1.00 83.44 195 SER A O 1
ATOM 1545 N N . LYS A 1 196 ? 9.549 17.423 -33.472 1.00 81.75 196 LYS A N 1
ATOM 1546 C CA . LYS A 1 196 ? 9.467 18.782 -32.916 1.00 81.75 196 LYS A CA 1
ATOM 1547 C C . LYS A 1 196 ? 8.079 19.409 -33.126 1.00 81.75 196 LYS A C 1
ATOM 1549 O O . LYS A 1 196 ? 7.529 19.988 -32.201 1.00 81.75 196 LYS A O 1
ATOM 1554 N N . THR A 1 197 ? 7.485 19.202 -34.300 1.00 82.94 197 THR A N 1
ATOM 1555 C CA . THR A 1 197 ? 6.141 19.690 -34.643 1.00 82.94 197 THR A CA 1
ATOM 1556 C C . THR A 1 197 ? 5.052 19.078 -33.762 1.00 82.94 197 THR A C 1
ATOM 1558 O O . THR A 1 197 ? 4.180 19.790 -33.275 1.00 82.94 197 THR A O 1
ATOM 1561 N N . ASN A 1 198 ? 5.109 17.767 -33.512 1.00 83.44 198 ASN A N 1
ATOM 1562 C CA . ASN A 1 198 ? 4.138 17.099 -32.644 1.00 83.44 198 ASN A CA 1
ATOM 1563 C C . ASN A 1 198 ? 4.320 17.513 -31.175 1.00 83.44 198 ASN A C 1
ATOM 1565 O O . ASN A 1 198 ? 3.340 17.601 -30.440 1.00 83.44 198 ASN A O 1
ATOM 1569 N N . TRP A 1 199 ? 5.555 17.805 -30.753 1.00 81.44 199 TRP A N 1
ATOM 1570 C CA . TRP A 1 199 ? 5.835 18.338 -29.419 1.00 81.44 199 TRP A CA 1
ATOM 1571 C C . TRP A 1 199 ? 5.266 19.749 -29.228 1.00 81.44 199 TRP A C 1
ATOM 1573 O O . TRP A 1 199 ? 4.616 20.013 -28.222 1.00 81.44 199 TRP A O 1
ATOM 1583 N N . GLU A 1 200 ? 5.444 20.633 -30.211 1.00 80.06 200 GLU A N 1
ATOM 1584 C CA . GLU A 1 200 ? 4.882 21.991 -30.196 1.00 80.06 200 GLU A CA 1
ATOM 1585 C C . GLU A 1 200 ? 3.342 21.971 -30.144 1.00 80.06 200 GLU A C 1
ATOM 1587 O O . GLU A 1 200 ? 2.742 22.752 -29.406 1.00 80.06 200 GLU A O 1
ATOM 1592 N N . TYR A 1 201 ? 2.697 21.039 -30.858 1.00 79.62 201 TYR A N 1
ATOM 1593 C CA . TYR A 1 201 ? 1.253 20.794 -30.739 1.00 79.62 201 TYR A CA 1
ATOM 1594 C C . TYR A 1 201 ? 0.856 20.337 -29.332 1.00 79.62 201 TYR A C 1
ATOM 1596 O O . TYR A 1 201 ? -0.056 20.905 -28.733 1.00 79.62 201 TYR A O 1
ATOM 1604 N N . PHE A 1 202 ? 1.573 19.353 -28.783 1.00 75.38 202 PHE A N 1
ATOM 1605 C CA . PHE A 1 202 ? 1.312 18.827 -27.444 1.00 75.38 202 PHE A CA 1
ATOM 1606 C C . PHE A 1 202 ? 1.413 19.918 -26.365 1.00 75.38 202 PHE A C 1
ATOM 1608 O O . PHE A 1 202 ? 0.549 20.012 -25.498 1.00 75.38 202 PHE A O 1
ATOM 1615 N N . GLN A 1 203 ? 2.419 20.795 -26.443 1.00 72.62 203 GLN A N 1
ATOM 1616 C CA . GLN A 1 203 ? 2.578 21.923 -25.515 1.00 72.62 203 GLN A CA 1
ATOM 1617 C C . GLN A 1 203 ? 1.427 22.933 -25.615 1.00 72.62 203 GLN A C 1
ATOM 1619 O O . GLN A 1 203 ? 0.961 23.451 -24.598 1.00 72.62 203 GLN A O 1
ATOM 1624 N N . LYS A 1 204 ? 0.952 23.201 -26.836 1.00 74.19 204 LYS A N 1
ATOM 1625 C CA . LYS A 1 204 ? -0.106 24.180 -27.098 1.00 74.19 204 LYS A CA 1
ATOM 1626 C C . LYS A 1 204 ? -1.464 23.735 -26.548 1.00 74.19 204 LYS A C 1
ATOM 1628 O O . LYS A 1 204 ? -2.172 24.562 -25.974 1.00 74.19 204 LYS A O 1
ATOM 1633 N N . ASP A 1 205 ? -1.790 22.450 -26.675 1.00 67.50 205 ASP A N 1
ATOM 1634 C CA . ASP A 1 205 ? -3.052 21.885 -26.180 1.00 67.50 205 ASP A CA 1
ATOM 1635 C C . ASP A 1 205 ? -3.034 21.633 -24.665 1.00 67.50 205 ASP A C 1
ATOM 1637 O O . ASP A 1 205 ? -4.066 21.764 -24.006 1.00 67.50 205 ASP A O 1
ATOM 1641 N N . TRP A 1 206 ? -1.867 21.325 -24.084 1.00 58.84 206 TRP A N 1
ATOM 1642 C CA . TRP A 1 206 ? -1.760 20.956 -22.667 1.00 58.84 206 TRP A CA 1
ATOM 1643 C C . TRP A 1 206 ? -1.434 22.119 -21.711 1.00 58.84 206 TRP A C 1
ATOM 1645 O O . TRP A 1 206 ? -1.360 21.903 -20.504 1.00 58.84 206 TRP A O 1
ATOM 1655 N N . LYS A 1 207 ? -1.270 23.357 -22.211 1.00 52.34 207 LYS A N 1
ATOM 1656 C CA . LYS A 1 207 ? -0.873 24.550 -21.422 1.00 52.34 207 LYS A CA 1
ATOM 1657 C C . LYS A 1 207 ? 0.275 24.269 -20.426 1.00 52.34 207 LYS A C 1
ATOM 1659 O O . LYS A 1 207 ? 0.193 24.673 -19.265 1.00 52.34 207 LYS A O 1
ATOM 1664 N N . ILE A 1 208 ? 1.309 23.549 -20.869 1.00 50.69 208 ILE A N 1
ATOM 1665 C CA . ILE A 1 208 ? 2.546 23.307 -20.099 1.00 50.69 208 ILE A CA 1
ATOM 1666 C C . ILE A 1 208 ? 3.515 24.465 -20.322 1.00 50.69 208 ILE A C 1
ATOM 1668 O O . ILE A 1 208 ? 3.652 24.884 -21.494 1.00 50.69 208 ILE A O 1
#

pLDDT: mean 72.78, std 22.55, range [19.97, 95.94]

Organism: Cotesia congregata (NCBI:txid51543)

Sequence (208 aa):
ILLSKNDSHKIITGCSVDNISQSFKAESILLILSNSNILGRFAKSSHSKPKELVQYFNKLIIEINDLQLNGLKIDDNLFSVKINSIVCDTPARSFIKGVKHNGGFHACERCTVVGKKIDGTTVYGFDDAFLRTDESFRAYDDPEHHRKITPLITIKPPIDMVRSIVLDPMHLLDNGVTSKLLNYWYNGEKKIKISKTNWEYFQKDWKI

Radius of gyration: 20.81 Å; chains: 1; bounding box: 44×46×55 Å